Protein AF-A0A2D3VC64-F1 (afdb_monomer)

Secondary structure (DSSP, 8-state):
--TT-EEEEGGGSTT-S--S---EEEEEEEE--SGGGTTPEEEEEEEEESS-EEEES--TTTTEEEEEEETTT-BEEEEEEEETTEEEEEESS-TT--HHHHHHHT---TT---HHHHHHHHHHHHHHHHHHHHHHHHHTS----------------------BPP------------------

Foldseek 3Di:
DPPQKDKAWLLPDVQRPHVDQDWDWFFKFFAFCDDPRHLPTDGRATFIAGRFIFIDDDDPDPFKDQGMAGRGQQTGQWMWGDDDLFIDIGGRGCLVDDPVSCVVRVHDRPNPRNVVRVVRRVVVRVCVNVVVVVVVVVPPPDDDDDDDDDDDDDDDDDDPDRDGDDPDRPDPPPPPDDDDDDDD

Nearest PDB structures (foldseek):
  6qur-assembly1_A  TM=5.936E-01  e=7.598E-01  synthetic construct
  2mk5-assembly1_A  TM=2.022E-01  e=6.452E+00  Staphylococcus phage G15

Radius of gyration: 20.35 Å; Cα contacts (8 Å, |Δi|>4): 293; chains: 1; bounding box: 38×64×61 Å

Sequence (184 aa):
MPKGVEVTQEINQPGAEYDDERDVLGRIDYTFFTGDKAGQTVKDRWIYFQDGCVVKNFKEPDDQIVLGCYTTNNDVAATLSKFGNGWVDTIGLHPEADDSWFESVGIDAPDGLQYDIGWDVIEATMLGAYGEKQAASNSSTSQQPSSTSSTSDPTTAEQSGSSQCSSSTIWFLGALYLTVLALW

Solvent-accessible surface area (backbone atoms only — not comparable to full-atom values): 11117 Å² total; per-residue (Å²): 123,51,90,70,49,43,79,46,52,36,40,79,42,88,59,41,91,49,76,62,80,58,81,46,74,40,41,33,31,38,40,37,73,39,79,97,48,42,76,43,70,51,68,70,40,52,33,44,25,62,71,23,38,30,50,28,53,73,51,76,75,86,49,26,46,82,34,24,19,30,60,75,56,33,38,23,25,20,35,42,29,43,51,93,89,36,46,44,66,49,62,18,54,39,30,78,54,53,71,67,61,35,60,75,74,72,51,84,64,92,72,44,74,38,48,69,61,40,50,32,52,55,50,36,31,59,41,55,40,46,57,52,50,54,51,52,68,62,56,74,78,71,89,87,93,88,80,91,83,85,91,80,88,79,91,81,78,92,70,89,61,80,43,53,61,71,90,72,77,79,78,77,81,75,82,74,84,83,83,88,82,87,90,132

pLDDT: mean 76.15, std 25.7, range [26.84, 98.0]

Organism: NCBI:txid112498

Structure (mmCIF, N/CA/C/O backbone):
data_AF-A0A2D3VC64-F1
#
_entry.id   AF-A0A2D3VC64-F1
#
loop_
_atom_site.group_PDB
_atom_site.id
_atom_site.type_symbol
_atom_site.label_atom_id
_atom_site.label_alt_id
_atom_site.label_comp_id
_atom_site.label_asym_id
_atom_site.label_entity_id
_atom_site.label_seq_id
_atom_site.pdbx_PDB_ins_code
_atom_site.Cartn_x
_atom_site.Cartn_y
_atom_site.Cartn_z
_atom_site.occupancy
_atom_site.B_iso_or_equiv
_atom_site.auth_seq_id
_atom_site.auth_comp_id
_atom_site.auth_asym_id
_atom_site.auth_atom_id
_atom_site.pdbx_PDB_model_num
ATOM 1 N N . MET A 1 1 ? -15.882 6.454 3.591 1.00 78.81 1 MET A N 1
ATOM 2 C CA . MET A 1 1 ? -14.857 7.013 4.494 1.00 78.81 1 MET A CA 1
ATOM 3 C C . MET A 1 1 ? -15.496 7.771 5.645 1.00 78.81 1 MET A C 1
ATOM 5 O O . MET A 1 1 ? -16.559 8.358 5.430 1.00 78.81 1 MET A O 1
ATOM 9 N N . PRO A 1 2 ? -14.886 7.752 6.846 1.00 80.56 2 PRO A N 1
ATOM 10 C CA . PRO A 1 2 ? -15.251 8.633 7.950 1.00 80.56 2 PRO A CA 1
ATOM 11 C C . PRO A 1 2 ? -15.266 10.105 7.521 1.00 80.56 2 PRO A C 1
ATOM 13 O O . PRO A 1 2 ? -14.570 10.514 6.590 1.00 80.56 2 PRO A O 1
ATOM 16 N N . LYS A 1 3 ? -16.086 10.920 8.188 1.00 83.50 3 LYS A N 1
ATOM 17 C CA . LYS A 1 3 ? -16.222 12.338 7.841 1.00 83.50 3 LYS A CA 1
ATOM 18 C C . LYS A 1 3 ? -14.897 13.073 8.076 1.00 83.50 3 LYS A C 1
ATOM 20 O O . LYS A 1 3 ? -14.355 13.007 9.172 1.00 83.50 3 LYS A O 1
ATOM 25 N N . GLY A 1 4 ? -14.451 13.834 7.078 1.00 85.12 4 GLY A N 1
ATOM 26 C CA . GLY A 1 4 ? -13.219 14.630 7.140 1.00 85.12 4 GLY A CA 1
ATOM 27 C C . GLY A 1 4 ? -11.986 13.916 6.591 1.00 85.12 4 GLY A C 1
ATOM 28 O O . GLY A 1 4 ? -10.978 14.574 6.384 1.00 85.12 4 GLY A O 1
ATOM 29 N N . VAL A 1 5 ? -12.089 12.617 6.298 1.00 88.31 5 VAL A N 1
ATOM 30 C CA . VAL A 1 5 ? -11.027 11.855 5.639 1.00 88.31 5 VAL A CA 1
ATOM 31 C C . VAL A 1 5 ? -10.999 12.215 4.163 1.00 88.31 5 VAL A C 1
ATOM 33 O O . VAL A 1 5 ? -12.032 12.187 3.488 1.00 88.31 5 VAL A O 1
ATOM 36 N N . GLU A 1 6 ? -9.811 12.520 3.667 1.00 91.50 6 GLU A N 1
ATOM 37 C CA . GLU A 1 6 ? -9.559 12.826 2.266 1.00 91.50 6 GLU A CA 1
ATOM 38 C C . GLU A 1 6 ? -8.794 11.677 1.620 1.00 91.50 6 GLU A C 1
ATOM 40 O O . GLU A 1 6 ? -7.906 11.089 2.231 1.00 91.50 6 GLU A O 1
ATOM 45 N N . VAL A 1 7 ? -9.140 11.363 0.375 1.00 92.19 7 VAL A N 1
ATOM 46 C CA . VAL A 1 7 ? -8.381 10.431 -0.458 1.00 92.19 7 VAL A CA 1
ATOM 47 C C . VAL A 1 7 ? -7.936 11.204 -1.687 1.00 92.19 7 VAL A C 1
ATOM 49 O O . VAL A 1 7 ? -8.758 11.786 -2.395 1.00 92.19 7 VAL A O 1
ATOM 52 N N . THR A 1 8 ? -6.628 11.258 -1.893 1.00 93.94 8 THR A N 1
ATOM 53 C CA . THR A 1 8 ? -5.977 11.994 -2.986 1.00 93.94 8 THR A CA 1
ATOM 54 C C . THR A 1 8 ? -5.034 11.062 -3.742 1.00 93.94 8 THR A C 1
ATOM 56 O O . THR A 1 8 ? -4.866 9.922 -3.328 1.00 93.94 8 THR A O 1
ATOM 59 N N . GLN A 1 9 ? -4.438 11.508 -4.847 1.00 93.69 9 GLN A N 1
ATOM 60 C CA . GLN A 1 9 ? -3.481 10.694 -5.606 1.00 93.69 9 GLN A CA 1
ATOM 61 C C . GLN A 1 9 ? -2.054 10.901 -5.091 1.00 93.69 9 GLN A C 1
ATOM 63 O O . GLN A 1 9 ? -1.655 12.049 -4.885 1.00 93.69 9 GLN A O 1
ATOM 68 N N . GLU A 1 10 ? -1.294 9.821 -4.947 1.00 94.81 10 GLU A N 1
ATOM 69 C CA . GLU A 1 10 ? 0.117 9.804 -4.543 1.00 94.81 10 GLU A CA 1
ATOM 70 C C . GLU A 1 10 ? 0.982 10.628 -5.497 1.00 94.81 10 GLU A C 1
ATOM 72 O O . GLU A 1 10 ? 1.758 11.461 -5.049 1.00 94.81 10 GLU A O 1
ATOM 77 N N . ILE A 1 11 ? 0.758 10.520 -6.809 1.00 94.94 11 ILE A N 1
ATOM 78 C CA . ILE A 1 11 ? 1.566 11.217 -7.825 1.00 94.94 11 ILE A CA 1
ATOM 79 C C . ILE A 1 11 ? 1.505 12.753 -7.737 1.00 94.94 11 ILE A C 1
ATOM 81 O O . ILE A 1 11 ? 2.334 13.458 -8.299 1.00 94.94 11 ILE A O 1
ATOM 85 N N . ASN A 1 12 ? 0.522 13.294 -7.010 1.00 95.00 12 ASN A N 1
ATOM 86 C CA . ASN A 1 12 ? 0.373 14.730 -6.775 1.00 95.00 12 ASN A CA 1
ATOM 87 C C . ASN A 1 12 ? 0.934 15.176 -5.412 1.00 95.00 12 ASN A C 1
ATOM 89 O O . ASN A 1 12 ? 0.764 16.341 -5.033 1.00 95.00 12 ASN A O 1
ATOM 93 N N . GLN A 1 13 ? 1.552 14.271 -4.646 1.00 94.25 13 GLN A N 1
ATOM 94 C CA . GLN A 1 13 ? 2.032 14.562 -3.301 1.00 94.25 13 GLN A CA 1
ATOM 95 C C . GLN A 1 13 ? 3.477 15.059 -3.267 1.00 94.25 13 GLN A C 1
ATOM 97 O O . GLN A 1 13 ? 4.333 14.598 -4.024 1.00 94.25 13 GLN A O 1
ATOM 102 N N . PRO A 1 14 ? 3.800 15.995 -2.355 1.00 93.50 14 PRO A N 1
ATOM 103 C CA . PRO A 1 14 ? 5.180 16.390 -2.125 1.00 93.50 14 PRO A CA 1
ATOM 104 C C . PRO A 1 14 ? 6.048 15.191 -1.720 1.00 93.50 14 PRO A C 1
ATOM 106 O O . PRO A 1 14 ? 5.795 14.546 -0.708 1.00 93.50 14 PRO A O 1
ATOM 109 N N . GLY A 1 15 ? 7.116 14.939 -2.479 1.00 92.50 15 GLY A N 1
ATOM 110 C CA . GLY A 1 15 ? 8.064 13.859 -2.190 1.00 92.50 15 GLY A CA 1
ATOM 111 C C . GLY A 1 15 ? 7.649 12.479 -2.706 1.00 92.50 15 GLY A C 1
ATOM 112 O O . GLY A 1 15 ? 8.365 11.522 -2.413 1.00 92.50 15 GLY A O 1
ATOM 113 N N . ALA A 1 16 ? 6.548 12.383 -3.460 1.00 93.25 16 ALA A N 1
ATOM 114 C CA . ALA A 1 16 ? 6.158 11.158 -4.149 1.00 93.25 16 ALA A CA 1
ATOM 115 C C . ALA A 1 16 ? 7.303 10.611 -5.015 1.00 93.25 16 ALA A C 1
ATOM 117 O O . ALA A 1 16 ? 8.111 11.370 -5.560 1.00 93.25 16 ALA A O 1
ATOM 118 N N . GLU A 1 17 ? 7.385 9.284 -5.129 1.00 92.75 17 GLU A N 1
ATOM 119 C CA . GLU A 1 17 ? 8.430 8.631 -5.934 1.00 92.75 17 GLU A CA 1
ATOM 120 C C . GLU A 1 17 ? 8.257 8.905 -7.436 1.00 92.75 17 GLU A C 1
ATOM 122 O O . GLU A 1 17 ? 9.240 8.973 -8.176 1.00 92.75 17 GLU A O 1
ATOM 127 N N . TYR A 1 18 ? 7.009 9.119 -7.854 1.00 91.88 18 TYR A N 1
ATOM 128 C CA . TYR A 1 18 ? 6.598 9.384 -9.227 1.00 91.88 18 TYR A CA 1
ATOM 129 C C . TYR A 1 18 ? 5.618 10.555 -9.266 1.00 91.88 18 TYR A C 1
ATOM 131 O O . TYR A 1 18 ? 4.874 10.769 -8.312 1.00 91.88 18 TYR A O 1
ATOM 139 N N . ASP A 1 19 ? 5.614 11.295 -10.372 1.00 92.69 19 ASP A N 1
ATOM 140 C CA . ASP A 1 19 ? 4.774 12.475 -10.605 1.00 92.69 19 ASP A CA 1
ATOM 141 C C . ASP A 1 19 ? 3.930 12.368 -11.892 1.00 92.69 19 ASP A C 1
ATOM 143 O O . ASP A 1 19 ? 3.426 13.370 -12.404 1.00 92.69 19 ASP A O 1
ATOM 147 N N . ASP A 1 20 ? 3.766 11.151 -12.420 1.00 91.25 20 ASP A N 1
ATOM 148 C CA . ASP A 1 20 ? 3.000 10.855 -13.630 1.00 91.25 20 ASP A CA 1
ATOM 149 C C . ASP A 1 20 ? 2.170 9.565 -13.509 1.00 91.25 20 ASP A C 1
ATOM 151 O O . ASP A 1 20 ? 2.367 8.767 -12.599 1.00 91.25 20 ASP A O 1
ATOM 155 N N . GLU A 1 21 ? 1.229 9.380 -14.440 1.00 91.06 21 GLU A N 1
ATOM 156 C CA . GLU A 1 21 ? 0.237 8.288 -14.443 1.00 91.06 21 GLU A CA 1
ATOM 157 C C . GLU A 1 21 ? 0.757 6.986 -15.085 1.00 91.06 21 GLU A C 1
ATOM 159 O O . GLU A 1 21 ? -0.006 6.185 -15.627 1.00 91.06 21 GLU A O 1
ATOM 164 N N . ARG A 1 22 ? 2.079 6.789 -15.155 1.00 93.25 22 ARG A N 1
ATOM 165 C CA . ARG A 1 22 ? 2.621 5.560 -15.745 1.00 93.25 22 ARG A CA 1
ATOM 166 C C . ARG A 1 22 ? 2.503 4.404 -14.769 1.00 93.25 22 ARG A C 1
ATOM 168 O O . ARG A 1 22 ? 2.762 4.546 -13.578 1.00 93.25 22 ARG A O 1
ATOM 175 N N . ASP A 1 23 ? 2.274 3.229 -15.331 1.00 94.81 23 ASP A N 1
ATOM 176 C CA . ASP A 1 23 ? 2.425 1.971 -14.617 1.00 94.81 23 ASP A CA 1
ATOM 177 C C . ASP A 1 23 ? 3.894 1.779 -14.226 1.00 94.81 23 ASP A C 1
ATOM 179 O O . ASP A 1 23 ? 4.789 1.743 -15.080 1.00 94.81 23 ASP A O 1
ATOM 183 N N . VAL A 1 24 ? 4.149 1.691 -12.925 1.00 94.81 24 VAL A N 1
ATOM 184 C CA . VAL A 1 24 ? 5.488 1.568 -12.336 1.00 94.81 24 VAL A CA 1
ATOM 185 C C . VAL A 1 24 ? 5.442 0.640 -11.120 1.00 94.81 24 VAL A C 1
ATOM 187 O O . VAL A 1 24 ? 4.410 0.053 -10.798 1.00 94.81 24 VAL A O 1
ATOM 190 N N . LEU A 1 25 ? 6.573 0.469 -10.437 1.00 95.88 25 LEU A N 1
ATOM 191 C CA . LEU A 1 25 ? 6.604 -0.183 -9.131 1.00 95.88 25 LEU A CA 1
ATOM 192 C C . LEU A 1 25 ? 6.624 0.884 -8.046 1.00 95.88 25 LEU A C 1
ATOM 194 O O . LEU A 1 25 ? 7.475 1.758 -8.088 1.00 95.88 25 LEU A O 1
ATOM 198 N N . GLY A 1 26 ? 5.748 0.787 -7.055 1.00 95.31 26 GLY A N 1
ATOM 199 C CA . GLY A 1 26 ? 5.819 1.587 -5.835 1.00 95.31 26 GLY A CA 1
ATOM 200 C C . GLY A 1 26 ? 6.434 0.789 -4.689 1.00 95.31 26 GLY A C 1
ATOM 201 O O . GLY A 1 26 ? 6.389 -0.445 -4.686 1.00 95.31 26 GLY A O 1
ATOM 202 N N . ARG A 1 27 ? 6.980 1.492 -3.693 1.00 96.38 27 ARG A N 1
ATOM 203 C CA . ARG A 1 27 ? 7.505 0.872 -2.471 1.00 96.38 27 ARG A CA 1
ATOM 204 C C . ARG A 1 27 ? 6.628 1.147 -1.271 1.00 96.38 27 ARG A C 1
ATOM 206 O O . ARG A 1 27 ? 6.259 2.296 -1.020 1.00 96.38 27 ARG A O 1
ATOM 213 N N . ILE A 1 28 ? 6.334 0.090 -0.521 1.00 97.25 28 ILE A N 1
ATOM 214 C CA . ILE A 1 28 ? 5.526 0.167 0.692 1.00 97.25 28 ILE A CA 1
ATOM 215 C C . ILE A 1 28 ? 6.250 -0.425 1.901 1.00 97.25 28 ILE A C 1
ATOM 217 O O . ILE A 1 28 ? 6.859 -1.499 1.856 1.00 97.25 28 ILE A O 1
ATOM 221 N N . ASP A 1 29 ? 6.093 0.270 3.019 1.00 98.00 29 ASP A N 1
ATOM 222 C CA . ASP A 1 29 ? 6.291 -0.261 4.354 1.00 98.00 29 ASP A CA 1
ATOM 223 C C . ASP A 1 29 ? 4.931 -0.736 4.878 1.00 98.00 29 ASP A C 1
ATOM 225 O O . ASP A 1 29 ? 4.063 0.090 5.158 1.00 98.00 29 ASP A O 1
ATOM 229 N N . TYR A 1 30 ? 4.727 -2.048 5.001 1.00 97.62 30 TYR A N 1
ATOM 230 C CA . TYR A 1 30 ? 3.427 -2.646 5.326 1.00 97.62 30 TYR A CA 1
ATOM 231 C C . TYR A 1 30 ? 3.485 -3.447 6.627 1.00 97.62 30 TYR A C 1
ATOM 233 O O . TYR A 1 30 ? 4.389 -4.258 6.825 1.00 97.62 30 TYR A O 1
ATOM 241 N N . THR A 1 31 ? 2.515 -3.240 7.512 1.00 96.12 31 THR A N 1
ATOM 242 C CA . THR A 1 31 ? 2.345 -3.980 8.764 1.00 96.12 31 THR A CA 1
ATOM 243 C C . THR A 1 31 ? 1.159 -4.918 8.641 1.00 96.12 31 THR A C 1
ATOM 245 O O . THR A 1 31 ? 0.023 -4.473 8.513 1.00 96.12 31 THR A O 1
ATOM 248 N N . PHE A 1 32 ? 1.433 -6.218 8.722 1.00 94.94 32 PHE A N 1
ATOM 249 C CA . PHE A 1 32 ? 0.400 -7.246 8.664 1.00 94.94 32 PHE A CA 1
ATOM 250 C C . PHE A 1 32 ? -0.556 -7.121 9.846 1.00 94.94 32 PHE A C 1
ATOM 252 O O . PHE A 1 32 ? -0.124 -6.971 10.993 1.00 94.94 32 PHE A O 1
ATOM 259 N N . PHE A 1 33 ? -1.853 -7.220 9.583 1.00 91.88 33 PHE A N 1
ATOM 260 C CA . PHE A 1 33 ? -2.881 -7.147 10.618 1.00 91.88 33 PHE A CA 1
ATOM 261 C C . PHE A 1 33 ? -3.336 -8.535 11.090 1.00 91.88 33 PHE A C 1
ATOM 263 O O . PHE A 1 33 ? -3.814 -8.683 12.216 1.00 91.88 33 PHE A O 1
ATOM 270 N N . THR A 1 34 ? -3.176 -9.558 10.250 1.00 91.62 34 THR A N 1
ATOM 271 C CA . THR A 1 34 ? -3.788 -10.880 10.427 1.00 91.62 34 THR A CA 1
ATOM 272 C C . THR A 1 34 ? -2.785 -12.029 10.289 1.00 91.62 34 THR A C 1
ATOM 274 O O . THR A 1 34 ? -1.601 -11.840 9.992 1.00 91.62 34 THR A O 1
ATOM 277 N N . GLY A 1 35 ? -3.260 -13.245 10.576 1.00 89.56 35 GLY A N 1
ATOM 278 C CA . GLY A 1 35 ? -2.482 -14.477 10.466 1.00 89.56 35 GLY A CA 1
ATOM 279 C C . GLY A 1 35 ? -1.220 -14.525 11.337 1.00 89.56 35 GLY A C 1
ATOM 280 O O . GLY A 1 35 ? -1.057 -13.782 12.305 1.00 89.56 35 GLY A O 1
ATOM 281 N N . ASP A 1 36 ? -0.293 -15.410 10.967 1.00 90.88 36 ASP A N 1
ATOM 282 C CA . ASP A 1 36 ? 0.972 -15.624 11.691 1.00 90.88 36 ASP A CA 1
ATOM 283 C C . ASP A 1 36 ? 1.932 -14.423 11.598 1.00 90.88 36 ASP A C 1
ATOM 285 O O . ASP A 1 36 ? 2.892 -14.316 12.368 1.00 90.88 36 ASP A O 1
ATOM 289 N N . LYS A 1 37 ? 1.686 -13.517 10.643 1.00 90.88 37 LYS A N 1
ATOM 290 C CA . LYS A 1 37 ? 2.475 -12.301 10.435 1.00 90.88 37 LYS A CA 1
ATOM 291 C C . LYS A 1 37 ? 1.918 -11.089 11.186 1.00 90.88 37 LYS A C 1
ATOM 293 O O . LYS A 1 37 ? 2.579 -10.058 11.170 1.00 90.88 37 LYS A O 1
ATOM 298 N N . ALA A 1 38 ? 0.772 -11.193 11.863 1.00 91.75 38 ALA A N 1
ATOM 299 C CA . ALA A 1 38 ? 0.133 -10.065 12.540 1.00 91.75 38 ALA A CA 1
ATOM 300 C C . ALA A 1 38 ? 1.110 -9.271 13.432 1.00 91.75 38 ALA A C 1
ATOM 302 O O . ALA A 1 38 ? 1.845 -9.832 14.250 1.00 91.75 38 ALA A O 1
ATOM 303 N N . GLY A 1 39 ? 1.123 -7.949 13.261 1.00 87.88 39 GLY A N 1
ATOM 304 C CA . GLY A 1 39 ? 2.014 -7.006 13.938 1.00 87.88 39 GLY A CA 1
ATOM 305 C C . GLY A 1 39 ? 3.434 -6.920 13.366 1.00 87.88 39 GLY A C 1
ATOM 306 O O . GLY A 1 39 ? 4.208 -6.078 13.818 1.00 87.88 39 GLY A O 1
ATOM 307 N N . GLN A 1 40 ? 3.804 -7.756 12.391 1.00 94.31 40 GLN 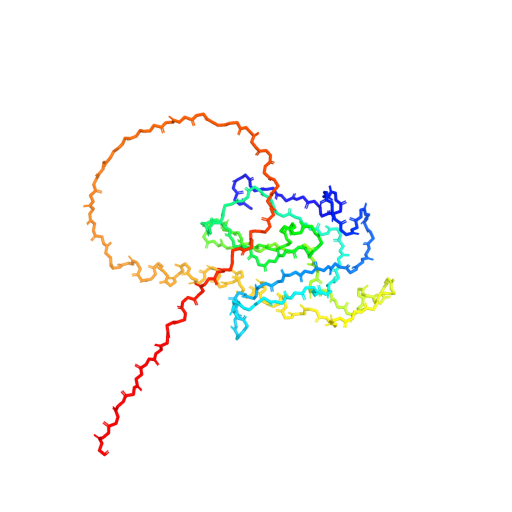A N 1
ATOM 308 C CA . GLN A 1 40 ? 5.109 -7.683 11.731 1.00 94.31 40 GLN A CA 1
ATOM 309 C C . GLN A 1 40 ? 5.073 -6.668 10.588 1.00 94.31 40 GLN A C 1
ATOM 311 O O . GLN A 1 40 ? 4.161 -6.682 9.763 1.00 94.31 40 GLN A O 1
ATOM 316 N N . THR A 1 41 ? 6.101 -5.823 10.512 1.00 96.00 41 THR A N 1
ATOM 317 C CA . THR A 1 41 ? 6.273 -4.855 9.425 1.00 96.00 41 THR A CA 1
ATOM 318 C C . THR A 1 41 ? 7.307 -5.355 8.423 1.00 96.00 41 THR A C 1
ATOM 3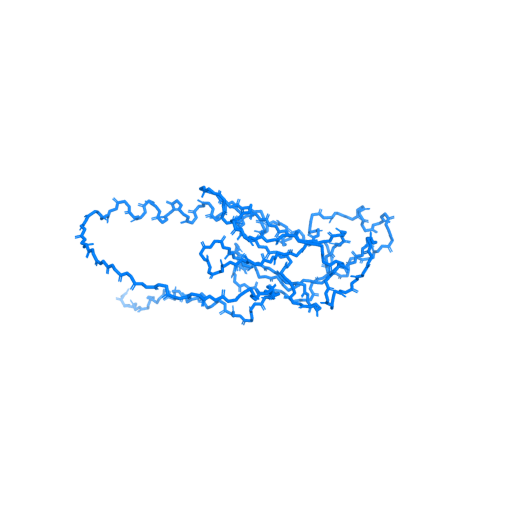20 O O . THR A 1 41 ? 8.461 -5.591 8.784 1.00 96.00 41 THR A O 1
ATOM 323 N N . VAL A 1 42 ? 6.910 -5.462 7.158 1.00 96.38 42 VAL A N 1
ATOM 324 C CA . VAL A 1 42 ? 7.828 -5.555 6.018 1.00 96.38 42 VAL A CA 1
ATOM 325 C C . VAL A 1 42 ? 8.119 -4.152 5.496 1.00 96.38 42 VAL A C 1
ATOM 327 O O . VAL A 1 42 ? 7.271 -3.265 5.558 1.00 96.38 42 VAL A O 1
ATOM 330 N N . LYS A 1 43 ? 9.347 -3.932 5.038 1.00 97.06 43 LYS A N 1
ATOM 331 C CA . LYS A 1 43 ? 9.855 -2.622 4.623 1.00 97.06 43 LYS A CA 1
ATOM 332 C C . LYS A 1 43 ? 10.288 -2.674 3.169 1.00 97.06 43 LYS A C 1
ATOM 334 O O . LYS A 1 43 ? 10.781 -3.719 2.745 1.00 97.06 43 LYS A O 1
ATOM 339 N N . ASP A 1 44 ? 10.157 -1.547 2.473 1.00 96.19 44 ASP A N 1
ATOM 340 C CA . ASP A 1 44 ? 10.718 -1.337 1.131 1.00 96.19 44 ASP A CA 1
ATOM 341 C C . ASP A 1 44 ? 10.259 -2.389 0.099 1.00 96.19 44 ASP A C 1
ATOM 343 O O . ASP A 1 44 ? 11.030 -2.793 -0.767 1.00 96.19 44 ASP A O 1
ATOM 347 N N . ARG A 1 45 ? 9.015 -2.882 0.213 1.00 96.81 45 ARG A N 1
ATOM 348 C CA . ARG A 1 45 ? 8.481 -3.922 -0.683 1.00 96.81 45 ARG A CA 1
ATOM 349 C C . ARG A 1 45 ? 8.012 -3.313 -1.994 1.00 96.81 45 ARG A C 1
ATOM 351 O O . ARG A 1 45 ? 7.177 -2.411 -1.971 1.00 96.81 45 ARG A O 1
ATOM 358 N N . TRP A 1 46 ? 8.482 -3.856 -3.114 1.00 97.12 46 TRP A N 1
ATOM 359 C CA . TRP A 1 46 ? 8.024 -3.469 -4.446 1.00 97.12 46 TRP A CA 1
ATOM 360 C C . TRP A 1 46 ? 6.670 -4.096 -4.782 1.00 97.12 46 TRP A C 1
ATOM 362 O O . TRP A 1 46 ? 6.518 -5.319 -4.771 1.00 97.12 46 TRP A O 1
ATOM 372 N N . ILE A 1 47 ? 5.697 -3.252 -5.119 1.00 97.12 47 ILE A N 1
ATOM 373 C CA . ILE A 1 47 ? 4.354 -3.645 -5.564 1.00 97.12 47 ILE A CA 1
ATOM 374 C C . ILE A 1 47 ? 4.007 -2.849 -6.825 1.00 97.12 47 ILE A C 1
ATOM 376 O O . ILE A 1 47 ? 4.477 -1.725 -6.994 1.00 97.12 47 ILE A O 1
ATOM 380 N N . TYR A 1 48 ? 3.179 -3.410 -7.705 1.00 97.25 48 TYR A N 1
ATOM 381 C CA . TYR A 1 48 ? 2.653 -2.680 -8.856 1.00 97.25 48 TYR A CA 1
ATOM 382 C C . TYR A 1 48 ? 1.918 -1.404 -8.418 1.00 97.25 48 TYR A C 1
ATOM 384 O O . TYR A 1 48 ? 1.188 -1.405 -7.422 1.00 97.25 48 TYR A O 1
ATOM 392 N N . PHE A 1 49 ? 2.112 -0.318 -9.158 1.00 96.44 49 PHE A N 1
ATOM 393 C CA . PHE A 1 49 ? 1.546 0.994 -8.875 1.00 96.44 49 PHE A CA 1
ATOM 394 C C . PHE A 1 49 ? 0.969 1.608 -10.153 1.00 96.44 49 PHE A C 1
ATOM 396 O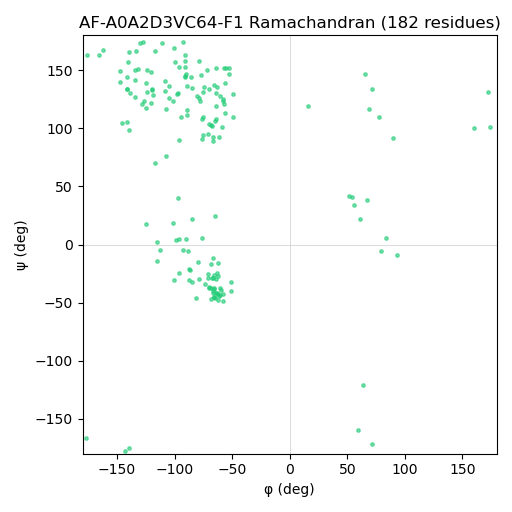 O . PHE A 1 49 ? 1.667 1.726 -11.159 1.00 96.44 49 PHE A O 1
ATOM 403 N N . GLN A 1 50 ? -0.295 2.022 -10.071 1.00 92.00 50 GLN A N 1
ATOM 404 C CA . GLN A 1 50 ? -1.020 2.763 -11.098 1.00 92.00 50 GLN A CA 1
ATOM 405 C C . GLN A 1 50 ? -1.891 3.791 -10.372 1.00 92.00 50 GLN A C 1
ATOM 407 O O . GLN A 1 50 ? -2.877 3.434 -9.737 1.00 92.00 50 GLN A O 1
ATOM 412 N N . ASP A 1 51 ? -1.490 5.062 -10.407 1.00 84.62 51 ASP A N 1
ATOM 413 C CA . ASP A 1 51 ? -2.249 6.179 -9.823 1.00 84.62 51 ASP A CA 1
ATOM 414 C C . ASP A 1 51 ? -2.671 5.982 -8.358 1.00 84.62 51 ASP A C 1
ATOM 416 O O . ASP A 1 51 ? -3.796 6.305 -7.957 1.00 84.62 51 ASP A O 1
ATOM 420 N N . GLY A 1 52 ? -1.763 5.449 -7.539 1.00 87.44 52 GLY A N 1
ATOM 421 C CA . GLY A 1 52 ? -2.087 5.044 -6.178 1.00 87.44 52 GLY A CA 1
ATOM 422 C C . GLY A 1 52 ? -2.650 6.166 -5.312 1.00 87.44 52 GLY A C 1
ATOM 423 O O . GLY A 1 52 ? -2.381 7.352 -5.506 1.00 87.44 52 GLY A O 1
ATOM 424 N N . CYS A 1 53 ? -3.464 5.800 -4.328 1.00 92.88 53 CYS A N 1
ATOM 425 C CA . CYS A 1 53 ? -4.098 6.766 -3.443 1.00 92.88 53 CYS A CA 1
ATOM 426 C C . CYS A 1 53 ? -3.271 7.062 -2.185 1.00 92.88 53 CYS A C 1
ATOM 428 O O . CYS A 1 53 ? -2.490 6.229 -1.728 1.00 92.88 53 CYS A O 1
ATOM 430 N N . VAL A 1 54 ? -3.538 8.221 -1.584 1.00 95.12 54 VAL A N 1
ATOM 431 C CA . VAL A 1 54 ? -3.080 8.636 -0.254 1.00 95.12 54 VAL A CA 1
ATOM 432 C C . VAL A 1 54 ? -4.280 9.010 0.595 1.00 95.12 54 VAL A C 1
ATOM 434 O O . VAL A 1 54 ? -5.114 9.817 0.166 1.00 95.12 54 VAL A O 1
ATOM 437 N N . VAL A 1 55 ? -4.339 8.471 1.812 1.00 93.19 55 VAL A N 1
ATOM 438 C CA . VAL A 1 55 ? -5.394 8.767 2.789 1.00 93.19 55 VAL A CA 1
ATOM 439 C C . VAL A 1 55 ? -4.931 9.847 3.769 1.00 93.19 55 VAL A C 1
ATOM 441 O O . VAL A 1 55 ? -3.854 9.759 4.353 1.00 93.19 55 VAL A O 1
ATOM 444 N N . LYS A 1 56 ? -5.749 10.884 3.968 1.00 91.88 56 LYS A N 1
ATOM 445 C CA . LYS A 1 56 ? -5.432 12.060 4.789 1.00 91.88 56 LYS A CA 1
ATOM 446 C C . LYS A 1 56 ? -6.553 12.445 5.741 1.00 91.88 56 LYS A C 1
ATOM 448 O O . LYS A 1 56 ? -7.692 12.009 5.595 1.00 91.88 56 LYS A O 1
ATOM 453 N N . ASN A 1 57 ? -6.220 13.309 6.698 1.00 88.50 57 ASN A N 1
ATOM 454 C CA . ASN A 1 57 ? -7.124 13.921 7.670 1.00 88.50 57 ASN A CA 1
ATOM 455 C C . ASN A 1 57 ? -7.950 12.891 8.464 1.00 88.50 57 ASN A C 1
ATOM 457 O O . ASN A 1 57 ? -9.140 13.078 8.724 1.00 88.50 57 ASN A O 1
ATOM 461 N N . PHE A 1 58 ? -7.308 11.791 8.863 1.00 83.31 58 PHE A N 1
ATOM 462 C CA . PHE A 1 58 ? -7.912 10.729 9.665 1.00 83.31 58 PHE A CA 1
ATOM 463 C C . PHE A 1 58 ? -7.538 10.810 11.152 1.00 83.31 58 PHE A C 1
ATOM 465 O O . PHE A 1 58 ? -6.667 11.579 11.560 1.00 83.31 58 PHE A O 1
ATOM 472 N N . LYS A 1 59 ? -8.228 10.010 11.974 1.00 78.38 59 LYS A N 1
ATOM 473 C CA . LYS A 1 59 ? -7.979 9.871 13.413 1.00 78.38 59 LYS A CA 1
ATOM 474 C C . LYS A 1 59 ? -7.747 8.405 13.763 1.00 78.38 59 LYS A C 1
ATOM 476 O O . LYS A 1 59 ? -8.658 7.590 13.621 1.00 78.38 59 LYS A O 1
ATOM 481 N N . GLU A 1 60 ? -6.551 8.100 14.250 1.00 73.88 60 GLU A N 1
ATOM 482 C CA . GLU A 1 60 ? -6.223 6.790 14.821 1.00 73.88 60 GLU A CA 1
ATOM 483 C C . GLU A 1 60 ? -6.369 6.791 16.351 1.00 73.88 60 GLU A C 1
ATOM 485 O O . GLU A 1 60 ? -6.165 7.834 16.980 1.00 73.88 60 GLU A O 1
ATOM 490 N N . PRO A 1 61 ? -6.658 5.632 16.973 1.00 65.94 61 PRO A N 1
ATOM 491 C CA . PRO A 1 61 ? -7.082 4.368 16.354 1.00 65.94 61 PRO A CA 1
ATOM 492 C C . PRO A 1 61 ? -8.616 4.251 16.226 1.00 65.94 61 PRO A C 1
ATOM 494 O O . PRO A 1 61 ? -9.135 3.191 15.881 1.00 65.94 61 PRO A O 1
ATOM 497 N N . ASP A 1 62 ? -9.356 5.307 16.578 1.00 68.31 62 ASP A N 1
ATOM 498 C CA . ASP A 1 62 ? -10.802 5.224 16.816 1.00 68.31 62 ASP A CA 1
ATOM 499 C C . ASP A 1 62 ? -11.602 4.885 15.550 1.00 68.31 62 ASP A C 1
ATOM 501 O O . ASP A 1 62 ? -12.480 4.013 15.588 1.00 68.31 62 ASP A O 1
ATOM 505 N N . ASP A 1 63 ? -11.272 5.548 14.438 1.00 76.75 63 ASP A N 1
ATOM 506 C CA . ASP A 1 63 ? -11.990 5.441 13.162 1.00 76.75 63 ASP A CA 1
ATOM 507 C C . ASP A 1 63 ? -11.138 4.835 12.039 1.00 76.75 63 ASP A C 1
ATOM 509 O O . ASP A 1 63 ? -11.686 4.464 10.997 1.00 76.75 63 ASP A O 1
ATOM 513 N N . GLN A 1 64 ? -9.817 4.754 12.232 1.00 85.88 64 GLN A N 1
ATOM 514 C CA . GLN A 1 64 ? -8.869 4.266 11.238 1.00 85.88 64 GLN A CA 1
ATOM 515 C C . GLN A 1 64 ? -7.673 3.544 11.854 1.00 85.88 64 GLN A C 1
ATOM 517 O O . GLN A 1 64 ? -7.234 3.879 12.952 1.00 85.88 64 GLN A O 1
ATOM 522 N N . ILE A 1 65 ? -7.155 2.572 11.108 1.00 90.19 65 ILE A N 1
ATOM 523 C CA . ILE A 1 65 ? -5.919 1.842 11.391 1.00 90.19 65 ILE A CA 1
ATOM 524 C C . ILE A 1 65 ? -5.052 1.936 10.140 1.00 90.19 65 ILE A C 1
ATOM 526 O O . ILE A 1 65 ? -5.496 1.539 9.062 1.00 90.19 65 ILE A O 1
ATOM 530 N N . VAL A 1 66 ? -3.833 2.447 10.268 1.00 93.00 66 VAL A N 1
ATOM 531 C CA . VAL A 1 66 ? -2.861 2.452 9.171 1.00 93.00 66 VAL A CA 1
ATOM 532 C C . VAL A 1 66 ? -2.215 1.074 9.033 1.00 93.00 66 VAL A C 1
ATOM 534 O O . VAL A 1 66 ? -1.663 0.532 9.989 1.00 93.00 66 VAL A O 1
ATOM 537 N N . LEU A 1 67 ? -2.268 0.520 7.822 1.00 94.69 67 LEU A N 1
ATOM 538 C CA . LEU A 1 67 ? -1.633 -0.752 7.474 1.00 94.69 67 LEU A CA 1
ATOM 539 C C . LEU A 1 67 ? -0.314 -0.547 6.736 1.00 94.69 67 LEU A C 1
ATOM 541 O O . LEU A 1 67 ? 0.602 -1.348 6.890 1.00 94.69 67 LEU A O 1
ATOM 545 N N . GLY A 1 68 ? -0.176 0.531 5.964 1.00 96.12 68 GLY A N 1
ATOM 546 C CA . GLY A 1 68 ? 1.070 0.768 5.255 1.00 96.12 68 GLY A CA 1
ATOM 547 C C . GLY A 1 68 ? 1.243 2.164 4.690 1.00 96.12 68 GLY A C 1
ATOM 548 O O . GLY A 1 68 ? 0.296 2.942 4.557 1.00 96.12 68 GLY A O 1
ATOM 549 N N . CYS A 1 69 ? 2.497 2.462 4.377 1.00 97.00 69 CYS A N 1
ATOM 550 C CA . CYS A 1 69 ? 2.980 3.787 4.017 1.00 97.00 69 CYS A CA 1
ATOM 551 C C . CYS A 1 69 ? 3.865 3.681 2.786 1.00 97.00 69 CYS A C 1
ATOM 553 O O . CYS A 1 69 ? 4.672 2.751 2.705 1.00 97.00 69 CYS A O 1
ATOM 555 N N . TYR A 1 70 ? 3.779 4.646 1.878 1.00 97.25 70 TYR A N 1
ATOM 556 C CA . TYR A 1 70 ? 4.775 4.771 0.821 1.00 97.25 70 TYR A CA 1
ATOM 557 C C . TYR A 1 70 ? 6.145 5.007 1.458 1.00 97.25 70 TYR A C 1
ATOM 559 O O . TYR A 1 70 ? 6.310 5.885 2.307 1.00 97.25 70 TYR A O 1
ATOM 567 N N . THR A 1 71 ? 7.140 4.208 1.078 1.00 96.12 71 THR A N 1
ATOM 568 C CA . THR A 1 71 ? 8.458 4.235 1.731 1.00 96.12 71 THR A CA 1
ATOM 569 C C . THR A 1 71 ? 9.190 5.570 1.508 1.00 96.12 71 THR A C 1
ATOM 571 O O . THR A 1 71 ? 10.017 5.968 2.328 1.00 96.12 71 THR A O 1
ATOM 574 N N . THR A 1 72 ? 8.899 6.287 0.419 1.00 93.69 72 THR A N 1
ATOM 575 C CA . THR A 1 72 ? 9.631 7.490 -0.017 1.00 93.69 72 THR A CA 1
ATOM 576 C C . THR A 1 72 ? 9.230 8.776 0.701 1.00 93.69 72 THR A C 1
ATOM 578 O O . THR A 1 72 ? 10.106 9.525 1.136 1.00 93.69 72 THR A O 1
ATOM 581 N N . ASN A 1 73 ? 7.933 9.037 0.849 1.00 93.75 73 ASN A N 1
ATOM 582 C CA . ASN A 1 73 ? 7.394 10.246 1.488 1.00 93.75 73 ASN A CA 1
ATOM 583 C C . ASN A 1 73 ? 6.677 9.969 2.814 1.00 93.75 73 ASN A C 1
ATOM 585 O O . ASN A 1 73 ? 6.314 10.918 3.515 1.00 93.75 73 ASN A O 1
ATOM 589 N N . ASN A 1 74 ? 6.530 8.691 3.185 1.00 95.56 74 ASN A N 1
ATOM 590 C CA . ASN A 1 74 ? 5.835 8.249 4.388 1.00 95.56 74 ASN A CA 1
ATOM 591 C C . ASN A 1 74 ? 4.345 8.659 4.407 1.00 95.56 74 ASN A C 1
ATOM 593 O O . ASN A 1 74 ? 3.729 8.726 5.476 1.00 95.56 74 ASN A O 1
ATOM 597 N N . ASP A 1 75 ? 3.768 8.921 3.232 1.00 96.00 75 ASP A N 1
ATOM 598 C CA . ASP A 1 75 ? 2.335 9.135 3.064 1.00 96.00 75 ASP A C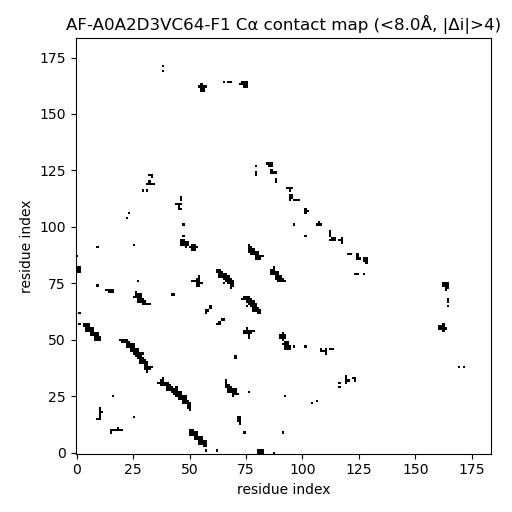A 1
ATOM 599 C C . ASP A 1 75 ? 1.582 7.811 3.231 1.00 96.00 75 ASP A C 1
ATOM 601 O O . ASP A 1 75 ? 2.102 6.719 2.979 1.00 96.00 75 ASP A O 1
ATOM 605 N N . VAL A 1 76 ? 0.343 7.898 3.713 1.00 96.38 76 VAL A N 1
ATOM 606 C CA . VAL A 1 76 ? -0.450 6.714 4.046 1.00 96.38 76 VAL A CA 1
ATOM 607 C C . VAL A 1 76 ? -0.990 6.058 2.785 1.00 96.38 76 VAL A C 1
ATOM 609 O O . VAL A 1 76 ? -1.931 6.558 2.164 1.00 96.38 76 VAL A O 1
ATOM 612 N N . ALA A 1 77 ? -0.412 4.905 2.460 1.00 97.00 77 ALA A N 1
ATOM 613 C CA . ALA A 1 77 ? -0.749 4.107 1.294 1.00 97.00 77 ALA A CA 1
ATOM 614 C C . ALA A 1 77 ? -1.886 3.122 1.568 1.00 97.00 77 ALA A C 1
ATOM 616 O O . ALA A 1 77 ? -2.625 2.804 0.644 1.00 97.00 77 ALA A O 1
ATOM 617 N N . ALA A 1 78 ? -2.026 2.624 2.805 1.00 96.19 78 ALA A N 1
ATOM 618 C CA . ALA A 1 78 ? -3.051 1.645 3.148 1.00 96.19 78 ALA A CA 1
ATOM 619 C C . ALA A 1 78 ? -3.685 1.872 4.527 1.00 96.19 78 ALA A C 1
ATOM 621 O O . ALA A 1 78 ? -2.973 2.047 5.519 1.00 96.19 78 ALA A O 1
ATOM 622 N N . THR A 1 79 ? -5.018 1.812 4.609 1.00 94.19 79 THR A N 1
ATOM 623 C CA . THR A 1 79 ? -5.779 1.931 5.865 1.00 94.19 79 THR A CA 1
ATOM 624 C C . THR A 1 79 ? -6.959 0.971 5.934 1.00 94.19 79 THR A C 1
ATOM 626 O O . THR A 1 79 ? -7.512 0.571 4.915 1.00 94.19 79 THR A O 1
ATOM 629 N N . LEU A 1 80 ? -7.395 0.667 7.158 1.00 92.44 80 LEU A N 1
ATOM 630 C CA . LEU A 1 80 ? -8.737 0.177 7.463 1.00 92.44 80 LEU A CA 1
ATOM 631 C C . LEU A 1 80 ? -9.531 1.314 8.085 1.00 92.44 80 LEU A C 1
ATOM 633 O O . LEU A 1 80 ? -9.113 1.882 9.089 1.00 92.44 80 LEU A O 1
ATOM 637 N N . SER A 1 81 ? -10.695 1.618 7.526 1.00 90.88 81 SER A N 1
ATOM 638 C CA . SER A 1 81 ? -11.565 2.696 7.986 1.00 90.88 81 SER A CA 1
ATOM 639 C C . SER A 1 81 ? -12.927 2.175 8.417 1.00 90.88 81 SER A C 1
ATOM 641 O O . SER A 1 81 ? -13.576 1.439 7.671 1.00 90.88 81 SER A O 1
ATOM 643 N N . LYS A 1 82 ? -13.426 2.618 9.575 1.00 87.88 82 LYS A N 1
ATOM 644 C CA . LYS A 1 82 ? -14.800 2.313 9.990 1.00 87.88 82 LYS A CA 1
ATOM 645 C C . LYS A 1 82 ? -15.819 2.973 9.066 1.00 87.88 82 LYS A C 1
ATOM 647 O O . LYS A 1 82 ? -15.714 4.148 8.705 1.00 87.88 82 LYS A O 1
ATOM 652 N N . PHE A 1 83 ? -16.861 2.228 8.721 1.00 86.31 83 PHE A N 1
ATOM 653 C CA . PHE A 1 83 ? -18.006 2.729 7.973 1.00 86.31 83 PHE A CA 1
ATOM 654 C C . PHE A 1 83 ? -19.296 2.034 8.423 1.00 86.31 83 PHE A C 1
ATOM 656 O O . PHE A 1 83 ? -19.565 0.878 8.092 1.00 86.31 83 PHE A O 1
ATOM 663 N N . GLY A 1 84 ? -20.119 2.752 9.191 1.00 86.38 84 GLY A N 1
ATOM 664 C CA . GLY A 1 84 ? -21.297 2.165 9.828 1.00 86.38 84 GLY A CA 1
ATOM 665 C C . GLY A 1 84 ? -20.889 1.095 10.843 1.00 86.38 84 GLY A C 1
ATOM 666 O O . GLY A 1 84 ? -20.154 1.396 11.773 1.00 86.38 84 GLY A O 1
ATOM 667 N N . ASN A 1 85 ? -21.356 -0.141 10.640 1.00 83.50 85 ASN A N 1
ATOM 668 C CA . ASN A 1 85 ? -21.035 -1.306 11.482 1.00 83.50 85 ASN A CA 1
ATOM 669 C C . ASN A 1 85 ? -19.973 -2.224 10.843 1.00 83.50 85 ASN A C 1
ATOM 671 O O . ASN A 1 85 ? -19.933 -3.422 11.128 1.00 83.50 85 ASN A O 1
ATOM 675 N N . GLY A 1 86 ? -19.227 -1.712 9.868 1.00 87.38 86 GLY A N 1
ATOM 676 C CA . GLY A 1 86 ? -18.247 -2.475 9.110 1.00 87.38 86 GLY A CA 1
ATOM 677 C C . GLY A 1 86 ? -16.985 -1.672 8.854 1.00 87.38 86 GLY A C 1
ATOM 678 O O . GLY A 1 86 ? -16.838 -0.541 9.321 1.00 87.38 86 GLY A O 1
ATOM 679 N N . TRP A 1 87 ? -16.091 -2.278 8.084 1.00 91.00 87 TRP A N 1
ATOM 680 C CA . TRP A 1 87 ? -14.792 -1.722 7.741 1.00 91.00 87 TRP A CA 1
ATOM 681 C C . TRP A 1 87 ? -14.631 -1.665 6.230 1.00 91.00 87 TRP A C 1
ATOM 683 O O . TRP A 1 87 ? -15.227 -2.454 5.498 1.00 91.00 87 TRP A O 1
ATOM 693 N N . VAL A 1 88 ? -13.855 -0.688 5.786 1.00 92.44 88 VAL A N 1
ATOM 694 C CA . VAL A 1 88 ? -13.475 -0.472 4.395 1.00 92.44 88 VAL A CA 1
ATOM 695 C C . VAL A 1 88 ? -11.964 -0.345 4.378 1.00 92.44 88 VAL A C 1
ATOM 697 O O . VAL A 1 88 ? -11.436 0.545 5.048 1.00 92.44 88 VAL A O 1
ATOM 700 N N . ASP A 1 89 ? -11.282 -1.214 3.642 1.00 93.06 89 ASP A N 1
ATOM 701 C CA . ASP A 1 89 ? -9.879 -0.997 3.324 1.00 93.06 89 ASP A CA 1
ATOM 702 C C . ASP A 1 89 ? -9.703 0.004 2.189 1.00 93.06 89 ASP A C 1
ATOM 704 O O . ASP A 1 89 ? -10.589 0.287 1.379 1.00 93.06 89 ASP A O 1
ATOM 708 N N . THR A 1 90 ? -8.519 0.584 2.158 1.00 94.69 90 THR A N 1
ATOM 709 C CA . THR A 1 90 ? -7.992 1.314 1.018 1.00 94.69 90 THR A CA 1
ATOM 710 C C . THR A 1 90 ? -6.522 0.990 0.940 1.00 94.69 90 THR A C 1
ATOM 712 O O . THR A 1 90 ? -5.854 1.015 1.968 1.00 94.69 90 THR A O 1
ATOM 715 N N . ILE A 1 91 ? -6.036 0.680 -0.255 1.00 96.12 91 ILE A N 1
ATOM 716 C CA . ILE A 1 91 ? -4.623 0.478 -0.549 1.00 96.12 91 ILE A CA 1
ATOM 717 C C . ILE A 1 91 ? -4.318 1.143 -1.890 1.00 96.12 91 ILE A C 1
ATOM 719 O O . ILE A 1 91 ? -5.078 0.995 -2.842 1.00 96.12 91 ILE A O 1
ATOM 723 N N . GLY A 1 92 ? -3.259 1.947 -1.931 1.00 95.12 92 GLY A N 1
ATOM 724 C CA . GLY A 1 92 ? -2.874 2.696 -3.122 1.00 95.12 92 GLY A CA 1
ATOM 725 C C . GLY A 1 92 ? -1.985 1.918 -4.087 1.00 95.12 92 GLY A C 1
ATOM 726 O O . GLY A 1 92 ? -1.940 2.250 -5.262 1.00 95.12 92 GLY A O 1
ATOM 727 N N . LEU A 1 93 ? -1.295 0.878 -3.620 1.00 96.12 93 LEU A N 1
ATOM 728 C CA . LEU A 1 93 ? -0.594 -0.054 -4.503 1.00 96.12 93 LEU A CA 1
ATOM 729 C C . LEU A 1 93 ? -1.523 -1.216 -4.866 1.00 96.12 93 LEU A C 1
ATOM 731 O O . LEU A 1 93 ? -2.513 -1.453 -4.178 1.00 96.12 93 LEU A O 1
ATOM 735 N N . HIS A 1 94 ? -1.170 -1.959 -5.910 1.00 96.69 94 HIS A N 1
ATOM 736 C CA . HIS A 1 94 ? -1.975 -3.047 -6.457 1.00 96.69 94 HIS A CA 1
ATOM 737 C C . HIS A 1 94 ? -1.367 -4.423 -6.131 1.00 96.69 94 HIS A C 1
ATOM 739 O O . HIS A 1 94 ? -0.735 -5.041 -6.994 1.00 96.69 94 HIS A O 1
ATOM 745 N N . PRO A 1 95 ? -1.489 -4.939 -4.888 1.00 96.75 95 PRO A N 1
ATOM 746 C CA . PRO A 1 95 ? -1.006 -6.278 -4.546 1.00 96.75 95 PRO A CA 1
ATOM 747 C C . PRO A 1 95 ? -1.788 -7.402 -5.244 1.00 96.75 95 PRO A C 1
ATOM 749 O O . PRO A 1 95 ? -1.363 -8.553 -5.200 1.00 96.75 95 PRO A O 1
ATOM 752 N N . GLU A 1 96 ? -2.926 -7.093 -5.869 1.00 96.62 96 GLU A N 1
ATOM 753 C CA . GLU A 1 96 ? -3.718 -8.002 -6.696 1.00 96.62 96 GLU A CA 1
ATOM 754 C C . GLU A 1 96 ? -3.175 -8.177 -8.119 1.00 96.62 96 GLU A C 1
ATOM 756 O O . GLU A 1 96 ? -3.597 -9.115 -8.799 1.00 96.62 96 GLU A O 1
ATOM 761 N N . ALA A 1 97 ? -2.268 -7.299 -8.566 1.00 96.88 97 ALA A N 1
ATOM 762 C CA . ALA A 1 97 ? -1.684 -7.364 -9.899 1.00 96.88 97 ALA A CA 1
ATOM 763 C C . ALA A 1 97 ? -0.997 -8.722 -10.118 1.00 96.88 97 ALA A C 1
ATOM 765 O O . ALA A 1 97 ? -0.143 -9.144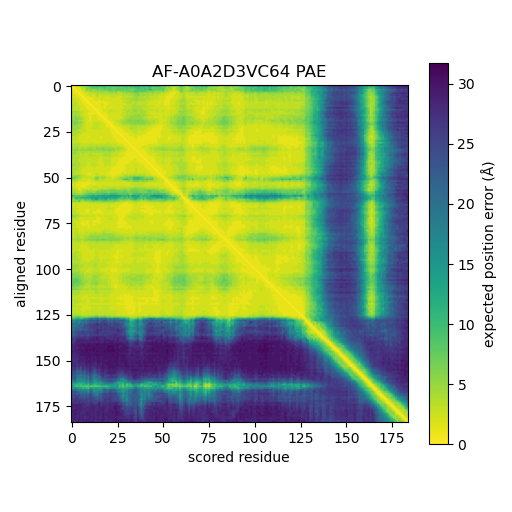 -9.334 1.00 96.88 97 ALA A O 1
ATOM 766 N N . ASP A 1 98 ? -1.391 -9.415 -11.185 1.00 96.31 98 ASP A N 1
ATOM 767 C CA . ASP A 1 98 ? -0.762 -10.658 -11.621 1.00 96.31 98 ASP A CA 1
ATOM 768 C C . ASP A 1 98 ? 0.340 -10.395 -12.652 1.00 96.31 98 ASP A C 1
ATOM 770 O O . ASP A 1 98 ? 0.524 -9.265 -13.108 1.00 96.31 98 ASP A O 1
ATOM 774 N N . ASP A 1 99 ? 1.063 -11.448 -13.041 1.00 96.19 99 ASP A N 1
ATOM 775 C CA . ASP A 1 99 ? 2.177 -11.358 -13.993 1.00 96.19 99 ASP A CA 1
ATOM 776 C C . ASP A 1 99 ? 1.803 -10.612 -15.289 1.00 96.19 99 ASP A C 1
ATOM 778 O O . ASP A 1 99 ? 2.632 -9.898 -15.850 1.00 96.19 99 ASP A O 1
ATOM 782 N N . SER A 1 100 ? 0.547 -10.702 -15.747 1.00 96.62 100 SER A N 1
ATOM 783 C CA . SER A 1 100 ? 0.128 -10.077 -17.006 1.00 96.62 100 SER A CA 1
ATOM 784 C C . SER A 1 100 ? 0.171 -8.547 -16.961 1.00 96.62 100 SER A C 1
ATOM 786 O O . SER A 1 100 ? 0.425 -7.913 -17.987 1.00 96.62 100 SER A O 1
ATOM 788 N N . TRP A 1 101 ? -0.016 -7.945 -15.782 1.00 97.06 101 TRP A N 1
ATOM 789 C CA . TRP A 1 101 ? 0.070 -6.496 -15.596 1.00 97.06 101 TRP A CA 1
ATOM 790 C C . TRP A 1 101 ? 1.511 -6.025 -15.786 1.00 97.06 101 TRP A C 1
ATOM 792 O O . TRP A 1 101 ? 1.760 -5.097 -16.554 1.00 97.06 101 TRP A O 1
ATOM 802 N N . PHE A 1 102 ? 2.464 -6.723 -15.168 1.00 96.19 102 PHE A N 1
ATOM 803 C CA . PHE A 1 102 ? 3.900 -6.460 -15.284 1.00 96.19 102 PHE A CA 1
ATOM 804 C C . PHE A 1 102 ? 4.408 -6.691 -16.714 1.00 96.19 102 PHE A C 1
ATOM 806 O O . PHE A 1 102 ? 5.090 -5.834 -17.283 1.00 96.19 102 PHE A O 1
ATOM 813 N N . GLU A 1 103 ? 4.015 -7.809 -17.332 1.00 96.00 103 GLU A N 1
ATOM 814 C CA . GLU A 1 103 ? 4.378 -8.152 -18.710 1.00 96.00 103 GLU A CA 1
ATOM 815 C C . GLU A 1 103 ? 3.868 -7.117 -19.719 1.00 96.00 103 GLU A C 1
ATOM 817 O O . GLU A 1 103 ? 4.572 -6.795 -20.679 1.00 96.00 103 GLU A O 1
ATOM 822 N N . SER A 1 104 ? 2.670 -6.561 -19.499 1.00 95.00 104 SER A N 1
ATOM 823 C CA . SER A 1 104 ? 2.055 -5.599 -20.423 1.00 95.00 104 SER A CA 1
ATOM 824 C C . SER A 1 104 ? 2.862 -4.306 -20.591 1.00 95.00 104 SER A C 1
ATOM 826 O O . SER A 1 104 ? 2.820 -3.690 -21.659 1.00 95.00 104 SER A O 1
ATOM 828 N N . VAL A 1 105 ? 3.640 -3.935 -19.570 1.00 94.56 105 VAL A N 1
ATOM 829 C CA . VAL A 1 105 ? 4.474 -2.724 -19.539 1.00 94.56 105 VAL A CA 1
ATOM 830 C C . VAL A 1 105 ? 5.974 -3.021 -19.479 1.00 94.56 105 VAL A C 1
ATOM 832 O O . VAL A 1 105 ? 6.789 -2.099 -19.479 1.00 94.56 105 VAL A O 1
ATOM 835 N N . GLY A 1 106 ? 6.356 -4.302 -19.502 1.00 95.56 106 GLY A N 1
ATOM 836 C CA . GLY A 1 106 ? 7.751 -4.741 -19.530 1.00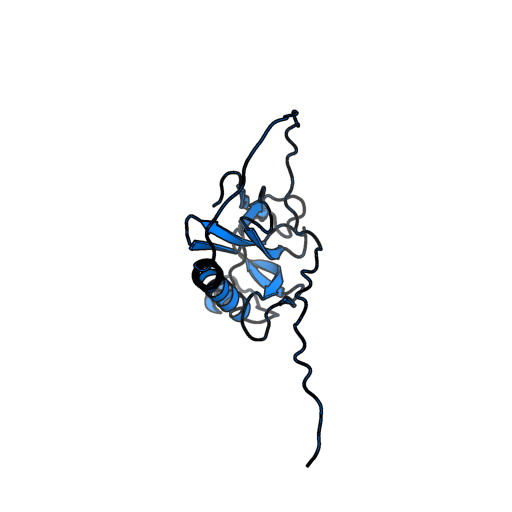 95.56 106 GLY A CA 1
ATOM 837 C C . GLY A 1 106 ? 8.517 -4.428 -18.244 1.00 95.56 106 GLY A C 1
ATOM 838 O O . GLY A 1 106 ? 9.684 -4.042 -18.313 1.00 95.56 106 GLY A O 1
ATOM 839 N N . ILE A 1 107 ? 7.858 -4.558 -17.092 1.00 94.62 107 ILE A N 1
ATOM 840 C CA . ILE A 1 107 ? 8.441 -4.323 -15.767 1.00 94.62 107 ILE A CA 1
ATOM 841 C C . ILE A 1 107 ? 8.698 -5.668 -15.085 1.00 94.62 107 ILE A C 1
ATOM 843 O O . ILE A 1 107 ? 7.842 -6.543 -15.102 1.00 94.62 107 ILE A O 1
ATOM 847 N N . ASP A 1 108 ? 9.858 -5.831 -14.452 1.00 94.62 108 ASP A N 1
ATOM 848 C CA . ASP A 1 108 ? 10.153 -7.009 -13.628 1.00 94.62 108 ASP A CA 1
ATOM 849 C C . ASP A 1 108 ? 9.629 -6.813 -12.195 1.00 94.62 108 ASP A C 1
ATOM 851 O O . ASP A 1 108 ? 9.725 -5.715 -11.656 1.00 94.62 108 ASP A O 1
ATOM 855 N N . ALA A 1 109 ? 9.137 -7.871 -11.540 1.00 93.50 109 ALA A N 1
ATOM 856 C CA . ALA A 1 109 ? 8.714 -7.843 -10.134 1.00 93.50 109 ALA A CA 1
ATOM 857 C C . ALA A 1 109 ? 9.843 -8.355 -9.206 1.00 93.50 109 ALA A C 1
ATOM 859 O O . ALA A 1 109 ? 9.912 -9.560 -8.939 1.00 93.50 109 ALA A O 1
ATOM 860 N N . PRO A 1 110 ? 10.750 -7.494 -8.695 1.00 94.88 110 PRO A N 1
ATOM 861 C CA . PRO A 1 110 ? 11.948 -7.935 -7.969 1.00 94.88 110 PRO A CA 1
ATOM 862 C C . PRO A 1 110 ? 11.632 -8.675 -6.662 1.00 94.88 110 PRO A C 1
ATOM 864 O O . PRO A 1 110 ? 12.382 -9.561 -6.256 1.00 94.88 110 PRO A O 1
ATOM 867 N N . ASP A 1 111 ? 10.511 -8.336 -6.026 1.00 94.75 111 ASP A N 1
ATOM 868 C CA . ASP A 1 111 ? 10.023 -8.955 -4.792 1.00 94.75 111 ASP A CA 1
ATOM 869 C C . ASP A 1 111 ? 8.978 -10.060 -5.028 1.00 94.75 111 ASP A C 1
ATOM 871 O O . ASP A 1 111 ? 8.425 -10.603 -4.061 1.00 94.75 111 ASP A O 1
ATOM 875 N N . GLY A 1 112 ? 8.713 -10.394 -6.297 1.00 95.06 112 GLY A N 1
ATOM 876 C CA . GLY A 1 112 ? 7.618 -11.259 -6.728 1.00 95.06 112 GLY A CA 1
ATOM 877 C C . GLY A 1 112 ? 6.240 -10.601 -6.604 1.00 95.06 112 GLY A C 1
ATOM 878 O O . GLY A 1 112 ? 6.118 -9.411 -6.311 1.00 95.06 112 GLY A O 1
ATOM 879 N N . LEU A 1 113 ? 5.191 -11.395 -6.816 1.00 96.69 113 LEU A N 1
ATOM 880 C CA . LEU A 1 113 ? 3.801 -10.962 -6.652 1.00 96.69 113 LEU A CA 1
ATOM 881 C C . LEU A 1 113 ? 3.445 -10.860 -5.164 1.00 96.69 113 LEU A C 1
ATOM 883 O O . LEU A 1 113 ? 3.763 -11.748 -4.371 1.00 96.69 113 LEU A O 1
ATOM 887 N N . GLN A 1 114 ? 2.765 -9.782 -4.783 1.00 96.56 114 GLN A N 1
ATOM 888 C CA . GLN A 1 114 ? 2.562 -9.386 -3.383 1.00 96.56 114 GLN A CA 1
ATOM 889 C C . GLN A 1 114 ? 1.208 -9.836 -2.829 1.00 96.56 114 GLN A C 1
ATOM 891 O O . GLN A 1 114 ? 0.544 -9.115 -2.083 1.00 96.56 114 GLN A O 1
ATOM 896 N N . TYR A 1 115 ? 0.787 -11.049 -3.190 1.00 97.38 115 TYR A N 1
ATOM 897 C CA . TYR A 1 115 ? -0.523 -11.567 -2.803 1.00 97.38 115 TYR A CA 1
ATOM 898 C C . TYR A 1 115 ? -0.695 -11.733 -1.294 1.00 97.38 115 TYR A C 1
ATOM 900 O O . TYR A 1 115 ? -1.822 -11.688 -0.817 1.00 97.38 115 TYR A O 1
ATOM 908 N N . ASP A 1 116 ? 0.383 -11.890 -0.521 1.00 97.25 116 ASP A N 1
ATOM 909 C CA . ASP A 1 116 ? 0.285 -11.969 0.937 1.00 97.25 116 ASP A CA 1
ATOM 910 C C . ASP A 1 116 ? -0.189 -10.657 1.569 1.00 97.25 116 ASP A C 1
ATOM 912 O O . ASP A 1 116 ? -1.009 -10.700 2.484 1.00 97.25 116 ASP A O 1
ATOM 916 N N . ILE A 1 117 ? 0.243 -9.511 1.042 1.00 97.19 117 ILE A N 1
ATOM 917 C CA . ILE A 1 117 ? -0.294 -8.197 1.416 1.00 97.19 117 ILE A CA 1
ATOM 918 C C . ILE A 1 117 ? -1.757 -8.081 0.968 1.00 97.19 117 ILE A C 1
ATOM 920 O O . ILE A 1 117 ? -2.607 -7.678 1.758 1.00 97.19 117 ILE A O 1
ATOM 924 N N . GLY A 1 118 ? -2.081 -8.498 -0.261 1.00 96.56 118 GLY A N 1
ATOM 925 C CA . GLY A 1 118 ? -3.459 -8.465 -0.769 1.00 96.56 118 GLY A CA 1
ATOM 9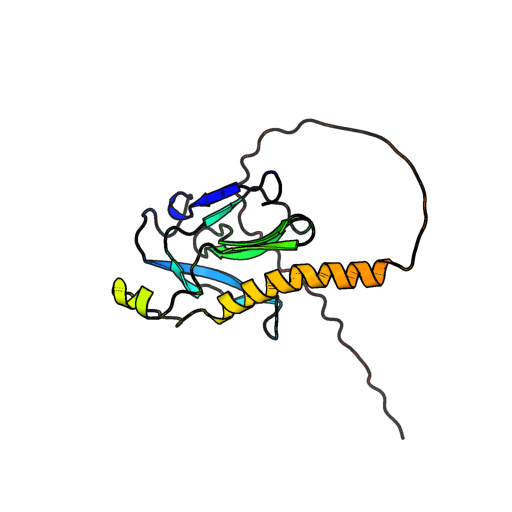26 C C . GLY A 1 118 ? -4.434 -9.315 0.058 1.00 96.56 118 GLY A C 1
ATOM 927 O O . GLY A 1 118 ? -5.532 -8.867 0.389 1.00 96.56 118 GLY A O 1
ATOM 928 N N . TRP A 1 119 ? -4.031 -10.527 0.444 1.00 96.75 119 TRP A N 1
ATOM 929 C CA . TRP A 1 119 ? -4.824 -11.393 1.316 1.00 96.75 119 TRP A CA 1
ATOM 930 C C . TRP A 1 119 ? -4.972 -10.819 2.721 1.00 96.75 119 TRP A C 1
ATOM 932 O O . TRP A 1 119 ? -6.081 -10.858 3.251 1.00 96.75 119 TRP A O 1
ATOM 942 N N . ASP A 1 120 ? -3.905 -10.261 3.300 1.00 95.94 120 ASP A N 1
ATOM 943 C CA . ASP A 1 120 ? -3.968 -9.648 4.628 1.00 95.94 120 ASP A CA 1
ATOM 944 C C . ASP A 1 120 ? -4.930 -8.459 4.655 1.00 95.94 120 ASP A C 1
ATOM 946 O O . ASP A 1 120 ? -5.744 -8.389 5.566 1.00 95.94 120 ASP A O 1
ATOM 950 N N . VAL A 1 121 ? -4.924 -7.580 3.643 1.00 94.75 121 VAL A N 1
ATOM 951 C CA . VAL A 1 121 ? -5.879 -6.458 3.555 1.00 94.75 121 VAL A CA 1
ATOM 952 C C . VAL A 1 121 ? -7.325 -6.964 3.548 1.00 94.75 121 VAL A C 1
ATOM 954 O O . VAL A 1 121 ? -8.151 -6.498 4.336 1.00 94.75 121 VAL A O 1
ATOM 957 N N . ILE A 1 122 ? -7.634 -7.964 2.715 1.00 94.94 122 ILE A N 1
ATOM 958 C CA . ILE A 1 122 ? -8.981 -8.548 2.636 1.00 94.94 122 ILE A CA 1
ATOM 959 C C . ILE A 1 122 ? -9.368 -9.190 3.974 1.00 94.94 122 ILE A C 1
ATOM 961 O O . ILE A 1 122 ? -10.472 -8.966 4.479 1.00 94.94 122 ILE A O 1
ATOM 965 N N . GLU A 1 123 ? -8.481 -9.991 4.563 1.00 94.19 123 GLU A N 1
ATOM 966 C CA . GLU A 1 123 ? -8.741 -10.649 5.842 1.00 94.19 123 GLU A CA 1
ATOM 967 C C . GLU A 1 123 ? -8.920 -9.622 6.964 1.00 94.19 123 GLU A C 1
ATOM 969 O O . GLU A 1 123 ? -9.851 -9.740 7.762 1.00 94.19 123 GLU A O 1
ATOM 974 N N . ALA A 1 124 ? -8.102 -8.572 6.985 1.00 91.81 124 ALA A N 1
ATOM 975 C CA . ALA A 1 124 ? -8.160 -7.498 7.960 1.00 91.81 124 ALA A CA 1
ATOM 976 C C . ALA A 1 124 ? -9.474 -6.717 7.871 1.00 91.81 124 ALA A C 1
ATOM 978 O O . ALA A 1 124 ? -10.099 -6.462 8.901 1.00 91.81 124 ALA A O 1
ATOM 979 N N . THR A 1 125 ? -9.960 -6.420 6.665 1.00 92.69 125 THR A N 1
ATOM 980 C CA . THR A 1 125 ? -11.282 -5.808 6.457 1.00 92.69 125 THR A CA 1
ATOM 981 C C . THR A 1 125 ? -12.400 -6.696 6.983 1.00 92.69 125 THR A C 1
ATOM 983 O O . THR A 1 125 ? -13.305 -6.232 7.687 1.00 92.69 125 THR A O 1
ATOM 986 N N . MET A 1 126 ? -12.330 -7.997 6.697 1.00 90.12 126 MET A N 1
ATOM 987 C CA . MET A 1 126 ? -13.322 -8.955 7.175 1.00 90.12 126 MET A CA 1
ATOM 988 C C . MET A 1 126 ? -13.269 -9.106 8.702 1.00 90.12 126 MET A C 1
ATOM 990 O O . MET A 1 126 ? -14.319 -9.173 9.346 1.00 90.12 126 MET A O 1
ATOM 994 N N . LEU A 1 127 ? -12.073 -9.120 9.300 1.00 85.06 127 LEU A N 1
ATOM 995 C CA . LEU A 1 127 ? -11.854 -9.277 10.738 1.00 85.06 127 LEU A CA 1
ATOM 996 C C . LEU A 1 127 ? -12.092 -8.006 11.545 1.00 85.06 127 LEU A C 1
ATOM 998 O O . LEU A 1 127 ? -12.545 -8.121 12.685 1.00 85.06 127 LEU A O 1
ATOM 1002 N N . GLY A 1 128 ? -11.881 -6.817 10.983 1.00 71.31 128 GLY A N 1
ATOM 1003 C CA . GLY A 1 128 ? -12.278 -5.558 11.614 1.00 71.31 128 GLY A CA 1
ATOM 1004 C C . GLY A 1 128 ? -13.748 -5.618 12.044 1.00 71.31 128 GLY A C 1
ATOM 1005 O O . GLY A 1 128 ? -14.100 -5.243 13.165 1.00 71.31 128 GLY A O 1
ATOM 1006 N N . ALA A 1 129 ? -14.606 -6.225 11.212 1.00 55.94 129 ALA A N 1
ATOM 1007 C CA . ALA A 1 129 ? -16.012 -6.475 11.535 1.00 55.94 129 ALA A CA 1
ATOM 1008 C C . ALA A 1 129 ? -16.234 -7.575 12.605 1.00 55.94 129 ALA A C 1
ATOM 1010 O O . ALA A 1 129 ? -17.257 -7.574 13.297 1.00 55.94 129 ALA A O 1
ATOM 1011 N N . TYR A 1 130 ? -15.303 -8.522 12.773 1.00 52.50 130 TYR A N 1
ATOM 1012 C CA . TYR A 1 130 ? -15.374 -9.575 13.798 1.00 52.50 130 TYR A CA 1
ATOM 1013 C C . TYR A 1 130 ? -14.836 -9.142 15.168 1.00 52.50 130 TYR A C 1
ATOM 1015 O O . TYR A 1 130 ? -15.387 -9.580 16.182 1.00 52.50 130 TYR A O 1
ATOM 1023 N N . GLY A 1 131 ? -13.830 -8.264 15.223 1.00 53.34 131 GLY A N 1
ATOM 1024 C CA . GLY A 1 131 ? -13.322 -7.686 16.472 1.00 53.34 131 GLY A CA 1
ATOM 1025 C C . GLY A 1 131 ? -14.407 -6.915 17.232 1.00 53.34 131 GLY A C 1
ATOM 1026 O O . GLY A 1 131 ? -14.552 -7.071 18.445 1.00 53.34 131 GLY A O 1
ATOM 1027 N N . GLU A 1 132 ? -15.266 -6.188 16.510 1.00 50.91 132 GLU A N 1
ATOM 1028 C CA . GLU A 1 132 ? -16.428 -5.507 17.095 1.00 50.91 132 GLU A CA 1
ATOM 1029 C C . GLU A 1 132 ? -17.526 -6.478 17.553 1.00 50.91 132 GLU A C 1
ATOM 1031 O O . GLU A 1 132 ? -18.128 -6.259 18.603 1.00 50.91 132 GLU A O 1
ATOM 1036 N N . LYS A 1 133 ? -17.772 -7.588 16.839 1.00 41.22 133 LYS A N 1
ATOM 1037 C CA . LYS A 1 133 ? -18.755 -8.603 17.269 1.00 41.22 133 LYS A CA 1
ATOM 1038 C C . LYS A 1 133 ? -18.318 -9.367 18.516 1.00 41.22 133 LYS A C 1
ATOM 1040 O O . LYS A 1 133 ? -19.171 -9.643 19.355 1.00 41.22 133 LYS A O 1
ATOM 1045 N N . GLN A 1 134 ? -17.030 -9.680 18.664 1.00 40.22 134 GLN A N 1
ATOM 1046 C CA . GLN A 1 134 ? -16.512 -10.294 19.892 1.00 40.22 134 GLN A CA 1
ATOM 1047 C C . GLN A 1 134 ? -16.512 -9.301 21.065 1.00 40.22 134 GLN A C 1
ATOM 1049 O O . GLN A 1 134 ? -16.861 -9.668 22.187 1.00 40.22 134 GLN A O 1
ATOM 1054 N N . ALA A 1 135 ? -16.211 -8.023 20.815 1.00 42.25 135 ALA A N 1
ATOM 1055 C CA . ALA A 1 135 ? -16.342 -6.975 21.825 1.00 42.25 135 ALA A CA 1
ATOM 1056 C C . ALA A 1 135 ? -17.812 -6.730 22.228 1.00 42.25 135 ALA A C 1
ATOM 1058 O O . ALA A 1 135 ? -18.098 -6.567 23.412 1.00 42.25 135 ALA A O 1
ATOM 1059 N N . ALA A 1 136 ? -18.759 -6.778 21.285 1.00 43.88 136 ALA A N 1
ATOM 1060 C CA . ALA A 1 136 ? -20.197 -6.627 21.532 1.00 43.88 136 ALA A CA 1
ATOM 1061 C C . ALA A 1 136 ? -20.838 -7.860 22.204 1.00 43.88 136 ALA A C 1
ATOM 1063 O O . ALA A 1 136 ? -21.738 -7.726 23.041 1.00 43.88 136 ALA A O 1
ATOM 1064 N N . SER A 1 137 ? -20.366 -9.073 21.892 1.00 36.75 137 SER A N 1
ATOM 1065 C CA . SER A 1 137 ? -20.788 -10.289 22.601 1.00 36.75 137 SER A CA 1
ATOM 1066 C C . SER A 1 137 ? -20.235 -10.345 24.024 1.00 36.75 137 SER A C 1
ATOM 1068 O O . SER A 1 137 ? -20.880 -10.905 24.903 1.00 36.75 137 SER A O 1
ATOM 1070 N N . ASN A 1 138 ? -19.076 -9.728 24.272 1.00 40.47 138 ASN A N 1
ATOM 1071 C CA . ASN A 1 138 ? -18.479 -9.646 25.606 1.00 40.47 138 ASN A CA 1
ATOM 1072 C C . ASN A 1 138 ? -18.982 -8.436 26.421 1.00 40.47 138 ASN A C 1
ATOM 1074 O O . ASN A 1 138 ? -18.927 -8.473 27.648 1.00 40.47 138 ASN A O 1
ATOM 1078 N N . SER A 1 139 ? -19.518 -7.388 25.782 1.00 42.22 139 SER A N 1
ATOM 1079 C CA . SER A 1 139 ? -20.052 -6.191 26.459 1.00 42.22 139 SER A CA 1
ATOM 1080 C C . SER A 1 139 ? -21.533 -6.283 26.851 1.00 42.22 139 SER A C 1
ATOM 1082 O O . SER A 1 139 ? -22.035 -5.427 27.578 1.00 42.22 139 SER A O 1
ATOM 1084 N N . SER A 1 140 ? -22.245 -7.345 26.459 1.00 38.16 140 SER A N 1
ATOM 1085 C CA . SER A 1 140 ? -23.657 -7.562 26.827 1.00 38.16 140 SER A CA 1
ATOM 1086 C C . SER A 1 140 ? -23.873 -8.053 28.272 1.00 38.16 140 SER A C 1
ATOM 1088 O O . SER A 1 140 ? -25.010 -8.278 28.680 1.00 38.16 140 SER A O 1
ATOM 1090 N N . THR A 1 141 ? -22.816 -8.124 29.092 1.00 36.78 141 THR A N 1
ATOM 1091 C CA . THR A 1 141 ? -22.915 -8.301 30.553 1.00 36.78 141 THR A CA 1
ATOM 1092 C C . THR A 1 141 ? -22.330 -7.090 31.292 1.00 36.78 141 THR A C 1
ATOM 1094 O O . THR A 1 141 ? -21.259 -7.170 31.882 1.00 36.78 141 THR A O 1
ATOM 1097 N N . SER A 1 142 ? -23.012 -5.940 31.235 1.00 31.09 142 SER A N 1
ATOM 1098 C CA . SER A 1 142 ? -23.150 -4.971 32.350 1.00 31.09 142 SER A CA 1
ATOM 1099 C C . SER A 1 142 ? -23.865 -3.678 31.908 1.00 31.09 142 SER A C 1
ATOM 1101 O O . SER A 1 142 ? -23.286 -2.775 31.318 1.00 31.09 142 SER A O 1
ATOM 1103 N N . GLN A 1 143 ? -25.154 -3.565 32.243 1.00 30.20 143 GLN A N 1
ATOM 1104 C CA . GLN A 1 143 ? -25.833 -2.278 32.486 1.00 30.20 143 GLN A CA 1
ATOM 1105 C C . GLN A 1 143 ? -25.667 -1.977 34.001 1.00 30.20 143 GLN A C 1
ATOM 1107 O O . GLN A 1 143 ? -25.658 -2.934 34.771 1.00 30.20 143 GLN A O 1
ATOM 1112 N N . GLN A 1 144 ? -25.537 -0.773 34.582 1.00 29.14 144 GLN A N 1
ATOM 1113 C CA . GLN A 1 144 ? -25.925 0.621 34.277 1.00 29.14 144 GLN A CA 1
ATOM 1114 C C . GLN A 1 144 ? -25.353 1.549 35.423 1.00 29.14 144 GLN A C 1
ATOM 1116 O O . GLN A 1 144 ? -24.708 1.014 36.323 1.00 29.14 144 GLN A O 1
ATOM 1121 N N . PRO A 1 145 ? -25.745 2.842 35.592 1.00 45.97 145 PRO A N 1
ATOM 1122 C CA . PRO A 1 145 ? -25.183 4.111 35.078 1.00 45.97 145 PRO A CA 1
ATOM 1123 C C . PRO A 1 145 ? -24.524 5.035 36.143 1.00 45.97 145 PRO A C 1
ATOM 1125 O O . PRO A 1 145 ? -24.750 4.880 37.341 1.00 45.97 145 PRO A O 1
ATOM 1128 N N . SER A 1 146 ? -23.876 6.126 35.707 1.00 28.62 146 SER A N 1
ATOM 1129 C CA . SER A 1 146 ? -23.886 7.423 36.422 1.00 28.62 146 SER A CA 1
ATOM 1130 C C . SER A 1 146 ? -23.441 8.591 35.515 1.00 28.62 146 SER A C 1
ATOM 1132 O O . SER A 1 146 ? -23.018 8.392 34.382 1.00 28.62 146 SER A O 1
ATOM 1134 N N . SER A 1 147 ? -23.673 9.818 35.983 1.00 27.95 147 SER A N 1
ATOM 1135 C CA . SER A 1 147 ? -24.133 11.009 35.253 1.00 27.95 147 SER A CA 1
ATOM 1136 C C . SER A 1 147 ? -23.151 12.200 35.221 1.00 27.95 147 SER A C 1
ATOM 1138 O O . SER A 1 147 ? -22.313 12.305 36.110 1.00 27.95 147 SER A O 1
ATOM 1140 N N . THR A 1 148 ? -23.432 13.177 34.322 1.00 27.61 148 THR A N 1
ATOM 1141 C CA . THR A 1 148 ? -23.133 14.653 34.366 1.00 27.61 148 THR A CA 1
ATOM 1142 C C . THR A 1 148 ? -21.654 15.106 34.333 1.00 27.61 148 THR A C 1
ATOM 1144 O O . THR A 1 148 ? -20.818 14.451 34.925 1.00 27.61 148 THR A O 1
ATOM 1147 N N . SER A 1 149 ? -21.198 16.234 33.760 1.00 27.34 149 SER A N 1
ATOM 1148 C CA . SER A 1 149 ? -21.736 17.361 32.966 1.00 27.34 149 SER A CA 1
ATOM 1149 C C . SER A 1 149 ? -20.566 18.299 32.550 1.00 27.34 149 SER A C 1
ATOM 1151 O O . SER A 1 149 ? -19.536 18.315 33.216 1.00 27.34 149 SER A O 1
ATOM 1153 N N . SER A 1 150 ? -20.818 19.161 31.550 1.00 28.61 150 SER A N 1
ATOM 1154 C CA . SER A 1 150 ? -20.295 20.537 31.319 1.00 28.61 150 SER A CA 1
ATOM 1155 C C . SER A 1 150 ? -18.876 20.835 30.769 1.00 28.61 150 SER A C 1
ATOM 1157 O O . SER A 1 150 ? -17.889 20.793 31.491 1.00 28.61 150 SER A O 1
ATOM 1159 N N . THR A 1 151 ? -18.895 21.326 29.514 1.00 28.70 151 THR A N 1
ATOM 1160 C CA . THR A 1 151 ? -18.385 22.623 28.981 1.00 28.70 151 THR A CA 1
ATOM 1161 C C . THR A 1 151 ? -16.873 22.902 28.909 1.00 28.70 151 THR A C 1
ATOM 1163 O O . THR A 1 151 ? -16.238 23.138 29.929 1.00 28.70 151 THR A O 1
ATOM 1166 N N . SER A 1 152 ? -16.331 23.082 27.692 1.00 30.48 152 SER A N 1
ATOM 1167 C CA . SER A 1 152 ? -15.818 24.371 27.152 1.00 30.48 152 SER A CA 1
ATOM 1168 C C . SER A 1 152 ? -15.081 24.197 25.811 1.00 30.48 152 SER A C 1
ATOM 1170 O O . SER A 1 152 ? -14.206 23.348 25.680 1.00 30.48 152 SER A O 1
ATOM 1172 N N . ASP A 1 153 ? -15.451 25.032 24.833 1.00 35.50 153 ASP A N 1
ATOM 1173 C CA . ASP A 1 153 ? -14.652 25.364 23.642 1.00 35.50 153 ASP A CA 1
ATOM 1174 C C . ASP A 1 153 ? -13.358 26.092 24.050 1.00 35.50 153 ASP A C 1
ATOM 1176 O O . ASP A 1 153 ? -13.349 26.826 25.047 1.00 35.50 153 ASP A O 1
ATOM 1180 N N . PRO A 1 154 ? -12.284 25.976 23.248 1.00 41.44 154 PRO A N 1
ATOM 1181 C CA . PRO A 1 154 ? -11.994 27.083 22.335 1.00 41.44 154 PRO A CA 1
ATOM 1182 C C . PRO A 1 154 ? -11.488 26.661 20.942 1.00 41.44 154 PRO A C 1
ATOM 1184 O O . PRO A 1 154 ? -10.704 25.733 20.781 1.00 41.44 154 PRO A O 1
ATOM 1187 N N . THR A 1 155 ? -11.923 27.439 19.948 1.00 39.84 155 THR A N 1
ATOM 1188 C CA . THR A 1 155 ? -11.192 27.932 18.766 1.00 39.84 155 THR A CA 1
ATOM 1189 C C . THR A 1 155 ? -9.866 27.243 18.423 1.00 39.84 155 THR A C 1
ATOM 1191 O O . THR A 1 155 ? -8.894 27.385 19.161 1.00 39.84 155 THR A O 1
ATOM 1194 N N . THR A 1 156 ? -9.741 26.635 17.236 1.00 30.22 156 THR A N 1
ATOM 1195 C CA . THR A 1 156 ? -8.423 26.389 16.619 1.00 30.22 156 THR A CA 1
ATOM 1196 C C . THR A 1 156 ? -8.491 26.453 15.093 1.00 30.22 156 THR A C 1
ATOM 1198 O O . THR A 1 156 ? -9.459 26.023 14.471 1.00 30.22 156 THR A O 1
ATOM 1201 N N . ALA A 1 157 ? -7.445 27.068 14.548 1.00 28.89 157 ALA A N 1
ATOM 1202 C CA . ALA A 1 157 ? -7.138 27.310 13.151 1.00 28.89 157 ALA A CA 1
ATOM 1203 C C . ALA A 1 157 ? -7.117 26.041 12.283 1.00 28.89 157 ALA A C 1
ATOM 1205 O O . ALA A 1 157 ? -6.758 24.962 12.750 1.00 28.89 157 ALA A O 1
ATOM 1206 N N . GLU A 1 158 ? -7.426 26.217 10.997 1.00 26.84 158 GLU A N 1
ATOM 1207 C CA . GLU A 1 158 ? -7.146 25.251 9.935 1.00 26.84 158 GLU A CA 1
ATOM 1208 C C . GLU A 1 158 ? -5.636 24.973 9.877 1.00 26.84 158 GLU A C 1
ATOM 1210 O O . GLU A 1 158 ? -4.852 25.760 9.349 1.00 26.84 158 GLU A O 1
ATOM 1215 N N . GLN A 1 159 ? -5.221 23.845 10.447 1.00 28.91 159 GLN A N 1
ATOM 1216 C CA . GLN A 1 159 ? -3.980 23.182 10.073 1.00 28.91 159 GLN A CA 1
ATOM 1217 C C . GLN A 1 159 ? -4.321 22.216 8.942 1.00 28.91 159 GLN A C 1
ATOM 1219 O O . GLN A 1 159 ? -5.015 21.226 9.166 1.00 28.91 159 GLN A O 1
ATOM 1224 N N . SER A 1 160 ? -3.836 22.495 7.731 1.00 36.44 160 SER A N 1
ATOM 1225 C CA . SER A 1 160 ? -3.765 21.488 6.672 1.00 36.44 160 SER A CA 1
ATOM 1226 C C . SER A 1 160 ? -2.750 20.427 7.112 1.00 36.44 160 SER A C 1
ATOM 1228 O O . SER A 1 160 ? -1.544 20.577 6.907 1.00 36.44 160 SER A O 1
ATOM 1230 N N . GLY A 1 161 ? -3.221 19.410 7.828 1.00 39.34 161 GLY A N 1
ATOM 1231 C CA . GLY A 1 161 ? -2.390 18.315 8.304 1.00 39.34 161 GLY A CA 1
ATOM 1232 C C . GLY A 1 161 ? -2.071 17.374 7.150 1.00 39.34 161 GLY A C 1
ATOM 1233 O O . GLY A 1 161 ? -2.943 16.656 6.676 1.00 39.34 161 GLY A O 1
ATOM 1234 N N . SER A 1 162 ? -0.821 17.344 6.695 1.00 49.16 162 SER A N 1
ATOM 1235 C CA . SER A 1 162 ? -0.325 16.200 5.932 1.00 49.16 162 SER A CA 1
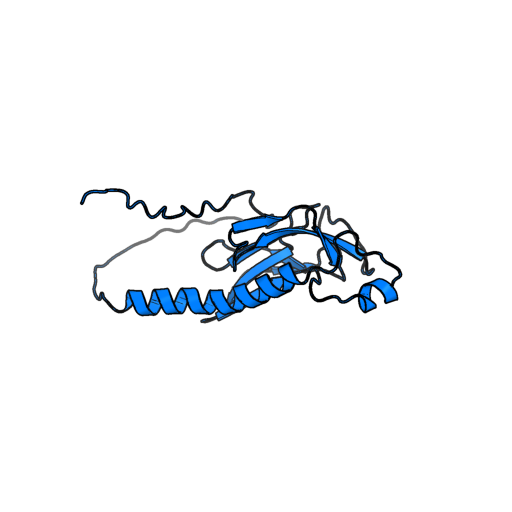ATOM 1236 C C . SER A 1 162 ? -0.348 14.985 6.861 1.00 49.16 162 SER A C 1
ATOM 1238 O O . SER A 1 162 ? 0.428 14.926 7.817 1.00 49.16 162 SER A O 1
ATOM 1240 N N . SER A 1 163 ? -1.273 14.052 6.646 1.00 60.78 163 SER A N 1
ATOM 1241 C CA . SER A 1 163 ? -1.297 12.798 7.398 1.00 60.78 163 SER A CA 1
ATOM 1242 C C . SER A 1 163 ? -0.193 11.891 6.883 1.00 60.78 163 SER A C 1
ATOM 1244 O O . SER A 1 163 ? -0.357 11.192 5.892 1.00 60.78 163 SER A O 1
ATOM 1246 N N . GLN A 1 164 ? 0.946 11.956 7.554 1.00 70.06 164 GLN A N 1
ATOM 1247 C CA . GLN A 1 164 ? 2.043 11.021 7.372 1.00 70.06 164 GLN A CA 1
ATOM 1248 C C . GLN A 1 164 ? 1.869 9.868 8.356 1.00 70.06 164 GLN A C 1
ATOM 1250 O O . GLN A 1 164 ? 1.313 10.051 9.444 1.00 70.06 164 GLN A O 1
ATOM 1255 N N . CYS A 1 165 ? 2.386 8.696 8.012 1.00 76.12 165 CYS A N 1
ATOM 1256 C CA . CYS A 1 165 ? 2.476 7.604 8.964 1.00 76.12 165 CYS A CA 1
ATOM 1257 C C . CYS A 1 165 ? 3.275 8.030 10.198 1.00 76.12 165 CYS A C 1
ATOM 1259 O O . CYS A 1 165 ? 4.449 8.396 10.120 1.00 76.12 165 CYS A O 1
ATOM 1261 N N . SER A 1 166 ? 2.655 7.968 11.372 1.00 59.53 166 SER A N 1
ATOM 1262 C CA . SER A 1 166 ? 3.399 8.118 12.616 1.00 59.53 166 SER A CA 1
ATOM 1263 C C . SER A 1 166 ? 4.266 6.873 12.812 1.00 59.53 166 SER A C 1
ATOM 1265 O O . SER A 1 166 ? 3.770 5.757 12.699 1.00 59.53 166 SER A O 1
ATOM 1267 N N . SER A 1 167 ? 5.545 7.032 13.168 1.00 46.81 167 SER A N 1
ATOM 1268 C CA . SER A 1 167 ? 6.454 5.926 13.550 1.00 46.81 167 SER A CA 1
ATOM 1269 C C . SER A 1 167 ? 6.041 5.200 14.850 1.00 46.81 167 SER A C 1
ATOM 1271 O O . SER A 1 167 ? 6.871 4.627 15.554 1.00 46.81 167 SER A O 1
ATOM 1273 N N . SER A 1 168 ? 4.761 5.235 15.215 1.00 39.75 168 SER A N 1
ATOM 1274 C CA . SER A 1 168 ? 4.247 4.649 16.443 1.00 39.75 168 SER A CA 1
ATOM 1275 C C . SER A 1 168 ? 4.152 3.136 16.288 1.00 39.75 168 SER A C 1
ATOM 1277 O O . SER A 1 168 ? 3.142 2.598 15.852 1.00 39.75 168 SER A O 1
ATOM 1279 N N . THR A 1 169 ? 5.228 2.443 16.661 1.00 36.94 169 THR A N 1
ATOM 1280 C CA . THR A 1 169 ? 5.233 1.000 16.910 1.00 36.94 169 THR A CA 1
ATOM 1281 C C . THR A 1 169 ? 4.065 0.645 17.833 1.00 36.94 169 THR A C 1
ATOM 1283 O O . THR A 1 169 ? 4.074 0.986 19.019 1.00 36.94 169 THR A O 1
ATOM 1286 N N . ILE A 1 170 ? 3.050 -0.035 17.297 1.00 39.75 170 ILE A N 1
ATOM 1287 C CA . ILE A 1 170 ? 1.966 -0.598 18.100 1.00 39.75 170 ILE A CA 1
ATOM 1288 C C . ILE A 1 170 ? 2.563 -1.767 18.888 1.00 39.75 170 ILE A C 1
ATOM 1290 O O . ILE A 1 170 ? 2.816 -2.844 18.352 1.00 39.75 170 ILE A O 1
ATOM 1294 N N . TRP A 1 171 ? 2.816 -1.557 20.180 1.00 30.09 171 TRP A N 1
ATOM 1295 C CA . TRP A 1 171 ? 3.142 -2.643 21.096 1.00 30.09 171 TRP A CA 1
ATOM 1296 C C . TRP A 1 171 ? 1.881 -3.472 21.343 1.00 30.09 171 TRP A C 1
ATOM 1298 O O . TRP A 1 171 ? 1.093 -3.165 22.237 1.00 30.09 171 TRP A O 1
ATOM 1308 N N . PHE A 1 172 ? 1.696 -4.558 20.595 1.00 35.56 172 PHE A N 1
ATOM 1309 C CA . PHE A 1 172 ? 0.863 -5.646 21.092 1.00 35.56 172 PHE A CA 1
ATOM 1310 C C . PHE A 1 172 ? 1.607 -6.283 22.271 1.00 35.56 172 PHE A C 1
ATOM 1312 O O . PHE A 1 172 ? 2.579 -7.017 22.096 1.00 35.56 172 PHE A O 1
ATOM 1319 N N . LEU A 1 173 ? 1.179 -5.963 23.496 1.00 35.50 173 LEU A N 1
ATOM 1320 C CA . LEU A 1 173 ? 1.575 -6.702 24.692 1.00 35.50 173 LEU A CA 1
ATOM 1321 C C . LEU A 1 173 ? 1.076 -8.142 24.536 1.00 35.50 173 LEU A C 1
ATOM 1323 O O . LEU A 1 173 ? -0.066 -8.462 24.862 1.00 35.50 173 LEU A O 1
ATOM 1327 N N . GLY A 1 174 ? 1.942 -9.004 24.003 1.00 27.73 174 GLY A N 1
ATOM 1328 C CA . GLY A 1 174 ? 1.731 -10.439 23.968 1.00 27.73 174 GLY A CA 1
ATOM 1329 C C . GLY A 1 174 ? 1.508 -10.949 25.387 1.00 27.73 174 GLY A C 1
ATOM 1330 O O . GLY A 1 174 ? 2.408 -10.905 26.229 1.00 27.73 174 GLY A O 1
ATOM 1331 N N . ALA A 1 175 ? 0.297 -11.429 25.659 1.00 34.72 175 ALA A N 1
ATOM 1332 C CA . ALA A 1 175 ? -0.001 -12.186 26.860 1.00 34.72 175 ALA A CA 1
ATOM 1333 C C . ALA A 1 175 ? 0.749 -13.524 26.784 1.00 34.72 175 ALA A C 1
ATOM 1335 O O . ALA A 1 175 ? 0.277 -14.501 26.206 1.00 34.72 175 ALA A O 1
ATOM 1336 N N . LEU A 1 176 ? 1.956 -13.545 27.348 1.00 34.06 176 LEU A N 1
ATOM 1337 C CA . LEU A 1 176 ? 2.732 -14.754 27.577 1.00 34.06 176 LEU A CA 1
ATOM 1338 C C . LEU A 1 176 ? 1.971 -15.624 28.590 1.00 34.06 176 LEU A C 1
ATOM 1340 O O . LEU A 1 176 ? 1.933 -15.317 29.782 1.00 34.06 176 LEU A O 1
ATOM 1344 N N . TYR A 1 177 ? 1.357 -16.710 28.122 1.00 33.62 177 TYR A N 1
ATOM 1345 C CA . TYR A 1 177 ? 0.840 -17.753 29.005 1.00 33.62 177 TYR A CA 1
ATOM 1346 C C . TYR A 1 177 ? 2.032 -18.455 29.668 1.00 33.62 177 TYR A C 1
ATOM 1348 O O . TYR A 1 177 ? 2.716 -19.278 29.061 1.00 33.62 177 TYR A O 1
ATOM 1356 N N . LEU A 1 178 ? 2.299 -18.103 30.925 1.00 32.66 178 LEU A N 1
ATOM 1357 C CA . LEU A 1 178 ? 3.194 -18.847 31.799 1.00 32.66 178 LEU A CA 1
ATOM 1358 C C . LEU A 1 178 ? 2.362 -19.901 32.537 1.00 32.66 178 LEU A C 1
ATOM 1360 O O . LEU A 1 178 ? 1.506 -19.575 33.358 1.00 32.66 178 LEU A O 1
ATOM 1364 N N . THR A 1 179 ? 2.625 -21.180 32.295 1.00 35.66 179 THR A N 1
ATOM 1365 C CA . THR A 1 179 ? 2.302 -22.219 33.279 1.00 35.66 179 THR A CA 1
ATOM 1366 C C . THR A 1 179 ? 3.442 -23.225 33.310 1.00 35.66 179 THR A C 1
ATOM 1368 O O . THR A 1 179 ? 3.550 -24.107 32.465 1.00 35.66 179 THR A O 1
ATOM 1371 N N . VAL A 1 180 ? 4.320 -23.059 34.297 1.00 37.41 180 VAL A N 1
ATOM 1372 C CA . VAL A 1 180 ? 5.276 -24.075 34.739 1.00 37.41 180 VAL A CA 1
ATOM 1373 C C . VAL A 1 180 ? 4.958 -24.380 36.196 1.00 37.41 180 VAL A C 1
ATOM 1375 O O . VAL A 1 180 ? 4.873 -23.444 36.986 1.00 37.41 180 VAL A O 1
ATOM 1378 N N . LEU A 1 181 ? 4.796 -25.673 36.506 1.00 32.47 181 LEU A N 1
ATOM 1379 C CA . LEU A 1 181 ? 5.183 -26.420 37.725 1.00 32.47 181 LEU A CA 1
ATOM 1380 C C . LEU A 1 181 ? 4.324 -27.706 37.743 1.00 32.47 181 LEU A C 1
ATOM 1382 O O . LEU A 1 181 ? 3.109 -27.626 37.861 1.00 32.47 181 LEU A O 1
ATOM 1386 N N . ALA A 1 182 ? 4.832 -28.874 37.337 1.00 38.19 182 ALA A N 1
ATOM 1387 C CA . ALA A 1 182 ? 5.778 -29.777 38.013 1.00 38.19 182 ALA A CA 1
ATOM 1388 C C . ALA A 1 182 ? 5.192 -30.533 39.230 1.00 38.19 182 ALA A C 1
ATOM 1390 O O . ALA A 1 182 ? 4.636 -29.911 40.129 1.00 38.19 182 ALA A O 1
ATOM 1391 N N . LEU A 1 183 ? 5.480 -31.849 39.258 1.00 35.88 183 LEU A N 1
ATOM 1392 C CA . LEU A 1 183 ? 5.385 -32.848 40.348 1.00 35.88 183 LEU A CA 1
ATOM 1393 C C . LEU A 1 183 ? 4.052 -33.611 40.507 1.00 35.88 183 LEU A C 1
ATOM 1395 O O . LEU A 1 183 ? 3.191 -33.213 41.285 1.00 35.88 183 LEU A O 1
ATOM 1399 N N . TRP A 1 184 ? 3.928 -34.774 39.857 1.00 46.84 184 TRP A N 1
ATOM 1400 C CA . TRP A 1 184 ? 4.285 -36.105 40.393 1.00 46.84 184 TRP A CA 1
ATOM 1401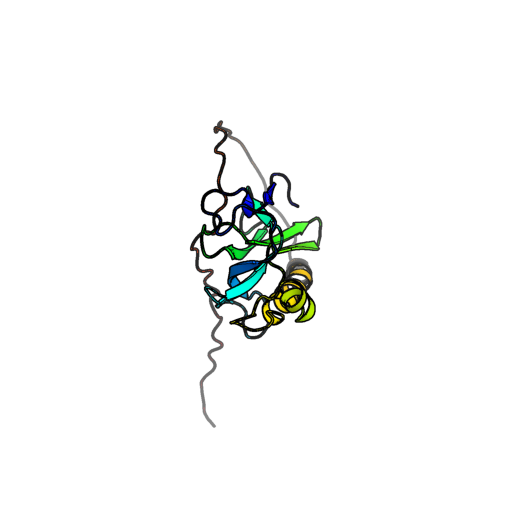 C C . TRP A 1 184 ? 4.356 -37.125 39.250 1.00 46.84 184 TRP A C 1
ATOM 1403 O O . TRP A 1 184 ? 3.597 -36.951 38.271 1.00 46.84 184 TRP A O 1
#

Mean predicted aligned error: 12.47 Å